Protein AF-0000000084498818 (afdb_homodimer)

Radius of gyration: 20.53 Å; Cα contacts (8 Å, |Δi|>4): 646; chains: 2; bounding box: 46×55×45 Å

Nearest PDB structures (foldseek):
  1ipi-assembly1_A  TM=7.213E-01  e=4.914E-07  Pyrococcus furiosus
  2wcw-assembly1_B  TM=6.727E-01  e=6.359E-07  Archaeoglobus fulgidus
  1ob8-assembly1_A  TM=7.148E-01  e=1.497E-05  Saccharolobus solfataricus
  1ob8-assembly2_B  TM=7.021E-01  e=1.704E-05  Saccharolobus solfataricus
  1gef-assembly2_D  TM=7.065E-01  e=1.036E-04  Pyrococcus furiosus

Organism: NCBI:txid312540

Structure (mmCIF, N/CA/C/O backbone):
data_AF-0000000084498818-model_v1
#
loop_
_entity.id
_entity.type
_entity.pdbx_description
1 polymer 'Holliday junction resolvase'
#
loop_
_atom_site.group_PDB
_atom_site.id
_atom_site.type_symbol
_atom_site.label_atom_id
_atom_site.label_alt_id
_atom_site.label_comp_id
_atom_site.label_asym_id
_atom_site.label_entity_id
_atom_site.label_seq_id
_atom_site.pdbx_PDB_ins_code
_atom_site.Cartn_x
_atom_site.Cartn_y
_atom_site.Cartn_z
_atom_site.occupancy
_atom_site.B_iso_or_equiv
_atom_site.auth_seq_id
_atom_site.auth_comp_id
_atom_site.auth_asym_id
_atom_site.auth_atom_id
_atom_site.pdbx_PDB_model_num
ATOM 1 N N . MET A 1 1 ? 2.93 -22.219 10.617 1 36.12 1 MET A N 1
ATOM 2 C CA . MET A 1 1 ? 4.289 -21.734 10.82 1 36.12 1 MET A CA 1
ATOM 3 C C . MET A 1 1 ? 4.938 -21.359 9.492 1 36.12 1 MET A C 1
ATOM 5 O O . MET A 1 1 ? 5.883 -20.578 9.461 1 36.12 1 MET A O 1
ATOM 9 N N . ASN A 1 2 ? 4.602 -22.203 8.289 1 43.78 2 ASN A N 1
ATOM 10 C CA . ASN A 1 2 ? 5.129 -22.375 6.941 1 43.78 2 ASN A CA 1
ATOM 11 C C . ASN A 1 2 ? 4.719 -21.219 6.031 1 43.78 2 ASN A C 1
ATOM 13 O O . ASN A 1 2 ? 5.281 -21.047 4.949 1 43.78 2 ASN A O 1
ATOM 17 N N . GLY A 1 3 ? 3.672 -20.359 6.52 1 53.25 3 GLY A N 1
ATOM 18 C CA . GLY A 1 3 ? 3.15 -19.219 5.805 1 53.25 3 GLY A CA 1
ATOM 19 C C . GLY A 1 3 ? 4.168 -18.094 5.652 1 53.25 3 GLY A C 1
ATOM 20 O O . GLY A 1 3 ? 4.25 -17.469 4.594 1 53.25 3 GLY A O 1
ATOM 21 N N . SER A 1 4 ? 5.176 -18.125 6.453 1 79.75 4 SER A N 1
ATOM 22 C CA . SER A 1 4 ? 6.125 -17.016 6.539 1 79.75 4 SER A CA 1
ATOM 23 C C . SER A 1 4 ? 7.23 -17.141 5.496 1 79.75 4 SER A C 1
ATOM 25 O O . SER A 1 4 ? 7.676 -16.156 4.926 1 79.75 4 SER A O 1
ATOM 27 N N . ILE A 1 5 ? 7.508 -18.438 5.059 1 92.38 5 ILE A N 1
ATOM 28 C CA . ILE A 1 5 ? 8.609 -18.625 4.117 1 92.38 5 ILE A CA 1
ATOM 29 C C . ILE A 1 5 ? 8.18 -18.172 2.723 1 92.38 5 ILE A C 1
ATOM 31 O O . ILE A 1 5 ? 8.953 -17.531 2.01 1 92.38 5 ILE A O 1
ATOM 35 N N . TYR A 1 6 ? 7.004 -18.531 2.369 1 95.69 6 TYR A N 1
ATOM 36 C CA . TYR A 1 6 ? 6.551 -18.188 1.023 1 95.69 6 TYR A CA 1
ATOM 37 C C . TYR A 1 6 ? 6.117 -16.734 0.945 1 95.69 6 TYR A C 1
ATOM 39 O O . TYR A 1 6 ? 6.176 -16.109 -0.123 1 95.69 6 TYR A O 1
ATOM 47 N N . GLU A 1 7 ? 5.684 -16.188 2.127 1 95.69 7 GLU A N 1
ATOM 48 C CA . GLU A 1 7 ? 5.496 -14.75 2.188 1 95.69 7 GLU A CA 1
ATOM 49 C C . GLU A 1 7 ? 6.793 -14.008 1.87 1 95.69 7 GLU A C 1
ATOM 51 O O . GLU A 1 7 ? 6.793 -13.055 1.084 1 95.69 7 GLU A O 1
ATOM 56 N N . ARG A 1 8 ? 7.848 -14.516 2.416 1 96.12 8 ARG A N 1
ATOM 57 C CA . ARG A 1 8 ? 9.156 -13.906 2.188 1 96.12 8 ARG A CA 1
ATOM 58 C C . ARG A 1 8 ? 9.625 -14.133 0.755 1 96.12 8 ARG A C 1
ATOM 60 O O . ARG A 1 8 ? 10.234 -13.258 0.148 1 96.12 8 ARG A O 1
ATOM 67 N N . GLU A 1 9 ? 9.344 -15.297 0.259 1 97.12 9 GLU A N 1
ATOM 68 C CA . GLU A 1 9 ? 9.695 -15.578 -1.127 1 97.12 9 GLU A CA 1
ATOM 69 C C . GLU A 1 9 ? 9.031 -14.594 -2.082 1 97.12 9 GLU A C 1
ATOM 71 O O . GLU A 1 9 ? 9.703 -14 -2.932 1 97.12 9 GLU A O 1
ATOM 76 N N . LEU A 1 10 ? 7.738 -14.43 -1.921 1 98.12 10 LEU A N 1
ATOM 77 C CA . LEU A 1 10 ? 7.012 -13.539 -2.816 1 98.12 10 LEU A CA 1
ATOM 78 C C . LEU A 1 10 ? 7.465 -12.094 -2.625 1 98.12 10 LEU A C 1
ATOM 80 O O . LEU A 1 10 ? 7.617 -11.352 -3.598 1 98.12 10 LEU A O 1
ATOM 84 N N . LEU A 1 11 ? 7.664 -11.703 -1.366 1 97.62 11 LEU A N 1
ATOM 85 C CA . LEU A 1 11 ? 8.203 -10.375 -1.082 1 97.62 11 LEU A CA 1
ATOM 86 C C . LEU A 1 11 ? 9.516 -10.148 -1.815 1 97.62 11 LEU A C 1
ATOM 88 O O . LEU A 1 11 ? 9.695 -9.133 -2.482 1 97.62 11 LEU A O 1
ATOM 92 N N . ASN A 1 12 ? 10.375 -11.078 -1.749 1 98 12 ASN A N 1
ATOM 93 C CA . ASN A 1 12 ? 11.68 -10.977 -2.389 1 98 12 ASN A CA 1
ATOM 94 C C . ASN A 1 12 ? 11.562 -10.93 -3.908 1 98 12 ASN A C 1
ATOM 96 O O . ASN A 1 12 ? 12.281 -10.18 -4.57 1 98 12 ASN A O 1
ATOM 100 N N . ILE A 1 13 ? 10.688 -11.703 -4.453 1 98.44 13 ILE A N 1
ATOM 101 C CA . ILE A 1 13 ? 10.492 -11.703 -5.898 1 98.44 13 ILE A CA 1
ATOM 102 C C . ILE A 1 13 ? 10.031 -10.32 -6.355 1 98.44 13 ILE A C 1
ATOM 104 O O . ILE A 1 13 ? 10.68 -9.688 -7.188 1 98.44 13 ILE A O 1
ATOM 108 N N . LEU A 1 14 ? 8.961 -9.82 -5.781 1 98.56 14 LEU A N 1
ATOM 109 C CA . LEU A 1 14 ? 8.328 -8.594 -6.234 1 98.56 14 LEU A CA 1
ATOM 110 C C . LEU A 1 14 ? 9.227 -7.387 -5.973 1 98.56 14 LEU A C 1
ATOM 112 O O . LEU A 1 14 ? 9.188 -6.406 -6.719 1 98.56 14 LEU A O 1
ATOM 116 N N . SER A 1 15 ? 10.086 -7.488 -4.965 1 97.94 15 SER A N 1
ATOM 117 C CA . SER A 1 15 ? 10.945 -6.359 -4.617 1 97.94 15 SER A CA 1
ATOM 118 C C . SER A 1 15 ? 12.227 -6.371 -5.445 1 97.94 15 SER A C 1
ATOM 120 O O . SER A 1 15 ? 13.094 -5.516 -5.262 1 97.94 15 SER A O 1
ATOM 122 N N . GLY A 1 16 ? 12.406 -7.387 -6.242 1 98.12 16 GLY A N 1
ATOM 123 C CA . GLY A 1 16 ? 13.531 -7.387 -7.164 1 98.12 16 GLY A CA 1
ATOM 124 C C . GLY A 1 16 ? 14.789 -7.988 -6.562 1 98.12 16 GLY A C 1
ATOM 125 O O . GLY A 1 16 ? 15.906 -7.66 -6.984 1 98.12 16 GLY A O 1
ATOM 126 N N . ASN A 1 17 ? 14.609 -8.828 -5.57 1 97.94 17 ASN A N 1
ATOM 127 C CA . ASN A 1 17 ? 15.773 -9.492 -4.988 1 97.94 17 ASN A CA 1
ATOM 128 C C . ASN A 1 17 ? 16.453 -10.414 -5.996 1 97.94 17 ASN A C 1
ATOM 130 O O . ASN A 1 17 ? 15.867 -11.406 -6.426 1 97.94 17 ASN A O 1
ATOM 134 N N . ILE A 1 18 ? 17.688 -10.211 -6.23 1 98.25 18 ILE A N 1
ATOM 135 C CA . ILE A 1 18 ? 18.391 -10.852 -7.328 1 98.25 18 ILE A CA 1
ATOM 136 C C . ILE A 1 18 ? 18.516 -12.352 -7.059 1 98.25 18 ILE A C 1
ATOM 138 O O . ILE A 1 18 ? 18.234 -13.172 -7.938 1 98.25 18 ILE A O 1
ATOM 142 N N . LYS A 1 19 ? 18.891 -12.734 -5.898 1 97.75 19 LYS A N 1
ATOM 143 C CA . LYS A 1 19 ? 19.094 -14.141 -5.566 1 97.75 19 LYS A CA 1
ATOM 144 C C . LYS A 1 19 ? 17.812 -14.953 -5.754 1 97.75 19 LYS A C 1
ATOM 146 O O . LYS A 1 19 ? 17.828 -16.016 -6.371 1 97.75 19 LYS A O 1
ATOM 151 N N . THR A 1 20 ? 16.719 -14.438 -5.219 1 97.12 20 THR A N 1
ATOM 152 C CA . THR A 1 20 ? 15.445 -15.133 -5.316 1 97.12 20 THR A CA 1
ATOM 153 C C . THR A 1 20 ? 14.969 -15.195 -6.766 1 97.12 20 THR A C 1
ATOM 155 O O . THR A 1 20 ? 14.469 -16.234 -7.215 1 97.12 20 THR A O 1
ATOM 158 N N . ILE A 1 21 ? 15.141 -14.141 -7.52 1 97.81 21 ILE A N 1
ATOM 159 C CA . ILE A 1 21 ? 14.727 -14.07 -8.914 1 97.81 21 ILE A CA 1
ATOM 160 C C . ILE A 1 21 ? 15.523 -15.078 -9.742 1 97.81 21 ILE A C 1
ATOM 162 O O . ILE A 1 21 ? 14.961 -15.789 -10.578 1 97.81 21 ILE A O 1
ATOM 166 N N . GLU A 1 22 ? 16.797 -15.164 -9.445 1 97.25 22 GLU A N 1
ATOM 167 C CA . GLU A 1 22 ? 17.641 -16.109 -10.156 1 97.25 22 GLU A CA 1
ATOM 168 C C . GLU A 1 22 ? 17.234 -17.562 -9.875 1 97.25 22 GLU A C 1
ATOM 170 O O . GLU A 1 22 ? 17.203 -18.391 -10.773 1 97.25 22 GLU A O 1
ATOM 175 N N . LYS A 1 23 ? 16.938 -17.812 -8.695 1 95.56 23 LYS A N 1
ATOM 176 C CA . LYS A 1 23 ? 16.531 -19.156 -8.305 1 95.56 23 LYS A CA 1
ATOM 177 C C . LYS A 1 23 ? 15.266 -19.578 -9.039 1 95.56 23 LYS A C 1
ATOM 179 O O . LYS A 1 23 ? 15.195 -20.688 -9.586 1 95.56 23 LYS A O 1
ATOM 184 N N . ILE A 1 24 ? 14.258 -18.703 -9.102 1 95.44 24 ILE A N 1
ATOM 185 C CA . ILE A 1 24 ? 12.992 -19 -9.758 1 95.44 24 ILE A CA 1
ATOM 186 C C . ILE A 1 24 ? 13.18 -19.016 -11.273 1 95.44 24 ILE A C 1
ATOM 188 O O . ILE A 1 24 ? 12.594 -19.844 -11.969 1 95.44 24 ILE A O 1
ATOM 192 N N . GLY A 1 25 ? 13.984 -18.125 -11.758 1 96.19 25 GLY A N 1
ATOM 193 C CA . GLY A 1 25 ? 14.195 -17.906 -13.18 1 96.19 25 GLY A CA 1
ATOM 194 C C . GLY A 1 25 ? 14.945 -19.047 -13.844 1 96.19 25 GLY A C 1
ATOM 195 O O . GLY A 1 25 ? 14.859 -19.234 -15.062 1 96.19 25 GLY A O 1
ATOM 196 N N . LYS A 1 26 ? 15.695 -19.828 -13.062 1 95.12 26 LYS A N 1
ATOM 197 C CA . LYS A 1 26 ? 16.531 -20.906 -13.586 1 95.12 26 LYS A CA 1
ATOM 198 C C . LYS A 1 26 ? 15.711 -21.906 -14.375 1 95.12 26 LYS A C 1
ATOM 200 O O . LYS A 1 26 ? 16.203 -22.5 -15.336 1 95.12 26 LYS A O 1
ATOM 205 N N . ASN A 1 27 ? 14.516 -22.125 -14.039 1 93.56 27 ASN A N 1
ATOM 206 C CA . ASN A 1 27 ? 13.688 -23.156 -14.648 1 93.56 27 ASN A CA 1
ATOM 207 C C . ASN A 1 27 ? 12.633 -22.578 -15.578 1 93.56 27 ASN A C 1
ATOM 209 O O . ASN A 1 27 ? 11.664 -23.234 -15.93 1 93.56 27 ASN A O 1
ATOM 213 N N . LEU A 1 28 ? 12.766 -21.312 -16.016 1 97.25 28 LEU A N 1
ATOM 214 C CA . LEU A 1 28 ? 11.828 -20.641 -16.906 1 97.25 28 LEU A CA 1
ATOM 215 C C . LEU A 1 28 ? 12.383 -20.562 -18.328 1 97.25 28 LEU A C 1
ATOM 217 O O . LEU A 1 28 ? 13.602 -20.547 -18.516 1 97.25 28 LEU A O 1
ATOM 221 N N . ASP A 1 29 ? 11.562 -20.594 -19.297 1 97.06 29 ASP A N 1
ATOM 222 C CA . ASP A 1 29 ? 11.992 -20.312 -20.672 1 97.06 29 ASP A CA 1
ATOM 223 C C . ASP A 1 29 ? 12.531 -18.891 -20.781 1 97.06 29 ASP A C 1
ATOM 225 O O . ASP A 1 29 ? 12.242 -18.031 -19.953 1 97.06 29 ASP A O 1
ATOM 229 N N . PRO A 1 30 ? 13.289 -18.562 -21.797 1 97.38 30 PRO A N 1
ATOM 230 C CA . PRO A 1 30 ? 14.008 -17.281 -21.906 1 97.38 30 PRO A CA 1
ATOM 231 C C . PRO A 1 30 ? 13.086 -16.078 -21.859 1 97.38 30 PRO A C 1
ATOM 233 O O . PRO A 1 30 ? 13.398 -15.078 -21.203 1 97.38 30 PRO A O 1
ATOM 236 N N . VAL A 1 31 ? 11.969 -16.141 -22.516 1 98 31 VAL A N 1
ATOM 237 C CA . VAL A 1 31 ? 11.047 -15 -22.562 1 98 31 VAL A CA 1
ATOM 238 C C . VAL A 1 31 ? 10.477 -14.75 -21.172 1 98 31 VAL A C 1
ATOM 240 O O . VAL A 1 31 ? 10.484 -13.609 -20.688 1 98 31 VAL A O 1
ATOM 243 N N . SER A 1 32 ? 9.984 -15.758 -20.5 1 98.25 32 SER A N 1
ATOM 244 C CA . SER A 1 32 ? 9.453 -15.656 -19.156 1 98.25 32 SER A CA 1
ATOM 245 C C . SER A 1 32 ? 10.516 -15.172 -18.172 1 98.25 32 SER A C 1
ATOM 247 O O . SER A 1 32 ? 10.227 -14.375 -17.281 1 98.25 32 SER A O 1
ATOM 249 N N . ARG A 1 33 ? 11.656 -15.688 -18.375 1 98.06 33 ARG A N 1
ATOM 250 C CA . ARG A 1 33 ? 12.773 -15.289 -17.516 1 98.06 33 ARG A CA 1
ATOM 251 C C . ARG A 1 33 ? 13.039 -13.789 -17.641 1 98.06 33 ARG A C 1
ATOM 253 O O . ARG A 1 33 ? 13.258 -13.109 -16.641 1 98.06 33 ARG A O 1
ATOM 260 N N . ASP A 1 34 ? 13.039 -13.273 -18.828 1 98.12 34 ASP A N 1
ATOM 261 C CA . ASP A 1 34 ? 13.258 -11.844 -19.047 1 98.12 34 ASP A CA 1
ATOM 262 C C . ASP A 1 34 ? 12.195 -11.008 -18.344 1 98.12 34 ASP A C 1
ATOM 264 O O . ASP A 1 34 ? 12.508 -9.953 -17.781 1 98.12 34 ASP A O 1
ATOM 268 N N . ILE A 1 35 ? 11.008 -11.469 -18.453 1 98.44 35 ILE A N 1
ATOM 269 C CA . ILE A 1 35 ? 9.906 -10.766 -17.781 1 98.44 35 ILE A CA 1
ATOM 270 C C . ILE A 1 35 ? 10.141 -10.758 -16.281 1 98.44 35 ILE A C 1
ATOM 272 O O . ILE A 1 35 ? 10.031 -9.711 -15.633 1 98.44 35 ILE A O 1
ATOM 276 N N . LEU A 1 36 ? 10.5 -11.906 -15.734 1 98.44 36 LEU A N 1
ATOM 277 C CA . LEU A 1 36 ? 10.766 -12 -14.305 1 98.44 36 LEU A CA 1
ATOM 278 C C . LEU A 1 36 ? 11.914 -11.078 -13.914 1 98.44 36 LEU A C 1
ATOM 280 O O . LEU A 1 36 ? 11.836 -10.375 -12.906 1 98.44 36 LEU A O 1
ATOM 284 N N . TYR A 1 37 ? 12.961 -10.984 -14.711 1 98.19 37 TYR A N 1
ATOM 285 C CA . TYR A 1 37 ? 14.172 -10.227 -14.414 1 98.19 37 TYR A CA 1
ATOM 286 C C . TYR A 1 37 ? 13.906 -8.727 -14.492 1 98.19 37 TYR A C 1
ATOM 288 O O . TYR A 1 37 ? 14.688 -7.926 -13.969 1 98.19 37 TYR A O 1
ATOM 296 N N . SER A 1 38 ? 12.859 -8.383 -15.195 1 98.44 38 SER A N 1
ATOM 297 C CA . SER A 1 38 ? 12.523 -6.961 -15.258 1 98.44 38 SER A CA 1
ATOM 298 C C . SER A 1 38 ? 12.258 -6.391 -13.867 1 98.44 38 SER A C 1
ATOM 300 O O . SER A 1 38 ? 12.375 -5.184 -13.656 1 98.44 38 SER A O 1
ATOM 302 N N . LEU A 1 39 ? 11.93 -7.238 -12.867 1 98.5 39 LEU A N 1
ATOM 303 C CA . LEU A 1 39 ? 11.641 -6.797 -11.508 1 98.5 39 LEU A CA 1
ATOM 304 C C . LEU A 1 39 ? 12.898 -6.242 -10.844 1 98.5 39 LEU A C 1
ATOM 306 O O . LEU A 1 39 ? 12.812 -5.496 -9.867 1 98.5 39 LEU A O 1
ATOM 310 N N . ILE A 1 40 ? 14.047 -6.625 -11.336 1 98.19 40 ILE A N 1
ATOM 311 C CA . ILE A 1 40 ? 15.297 -6.117 -10.766 1 98.19 40 ILE A CA 1
ATOM 312 C C . ILE A 1 40 ? 15.406 -4.617 -11.031 1 98.19 40 ILE A C 1
ATOM 314 O O . ILE A 1 40 ? 15.812 -3.855 -10.148 1 98.19 40 ILE A O 1
ATOM 318 N N . SER A 1 41 ? 14.969 -4.168 -12.172 1 97.19 41 SER A N 1
ATOM 319 C CA . SER A 1 41 ? 15.07 -2.76 -12.539 1 97.19 41 SER A CA 1
ATOM 320 C C . SER A 1 41 ? 13.766 -2.021 -12.266 1 97.19 41 SER A C 1
ATOM 322 O O . SER A 1 41 ? 13.742 -0.791 -12.188 1 97.19 41 SER A O 1
ATOM 324 N N . LYS A 1 42 ? 12.664 -2.764 -12.172 1 97.19 42 LYS A N 1
ATOM 325 C CA . LYS A 1 42 ? 11.352 -2.186 -11.906 1 97.19 42 LYS A CA 1
ATOM 326 C C . LYS A 1 42 ? 10.672 -2.885 -10.734 1 97.19 42 LYS A C 1
ATOM 328 O O . LYS A 1 42 ? 9.594 -3.463 -10.891 1 97.19 42 LYS A O 1
ATOM 333 N N . PRO A 1 43 ? 11.273 -2.826 -9.625 1 98.31 43 PRO A N 1
ATOM 334 C CA . PRO A 1 43 ? 10.734 -3.521 -8.453 1 98.31 43 PRO A CA 1
ATOM 335 C C . PRO A 1 43 ? 9.453 -2.875 -7.922 1 98.31 43 PRO A C 1
ATOM 337 O O . PRO A 1 43 ? 9.164 -1.72 -8.242 1 98.31 43 PRO A O 1
ATOM 340 N N . PHE A 1 44 ? 8.719 -3.652 -7.223 1 98.38 44 PHE A N 1
ATOM 341 C CA . PHE A 1 44 ? 7.648 -3.115 -6.387 1 98.38 44 PHE A CA 1
ATOM 342 C C . PHE A 1 44 ? 8.18 -2.715 -5.016 1 98.38 44 PHE A C 1
ATOM 344 O O . PHE A 1 44 ? 9.164 -3.279 -4.539 1 98.38 44 PHE A O 1
ATOM 351 N N . TYR A 1 45 ? 7.605 -1.671 -4.512 1 97.75 45 TYR A N 1
ATOM 352 C CA . TYR A 1 45 ? 7.691 -1.48 -3.066 1 97.75 45 TYR A CA 1
ATOM 353 C C . TYR A 1 45 ? 6.816 -2.486 -2.33 1 97.75 45 TYR A C 1
ATOM 355 O O . TYR A 1 45 ? 5.59 -2.477 -2.479 1 97.75 45 TYR A O 1
ATOM 363 N N . VAL A 1 46 ? 7.41 -3.35 -1.58 1 97.38 46 VAL A N 1
ATOM 364 C CA . VAL A 1 46 ? 6.652 -4.406 -0.922 1 97.38 46 VAL A CA 1
ATOM 365 C C . VAL A 1 46 ? 6.855 -4.328 0.588 1 97.38 46 VAL A C 1
ATOM 367 O O . VAL A 1 46 ? 7.98 -4.141 1.06 1 97.38 46 VAL A O 1
ATOM 370 N N . SER A 1 47 ? 5.793 -4.457 1.29 1 95.31 47 SER A N 1
ATOM 371 C CA . SER A 1 47 ? 5.844 -4.418 2.748 1 95.31 47 SER A CA 1
ATOM 372 C C . SER A 1 47 ? 4.992 -5.527 3.359 1 95.31 47 SER A C 1
ATOM 374 O O . SER A 1 47 ? 3.898 -5.816 2.871 1 95.31 47 SER A O 1
ATOM 376 N N . ARG A 1 48 ? 5.586 -6.113 4.387 1 94.56 48 ARG A N 1
ATOM 377 C CA . ARG A 1 48 ? 4.746 -6.953 5.23 1 94.56 48 ARG A CA 1
ATOM 378 C C . ARG A 1 48 ? 3.857 -6.105 6.137 1 94.56 48 ARG A C 1
ATOM 380 O O . ARG A 1 48 ? 4.25 -5.012 6.551 1 94.56 48 ARG A O 1
ATOM 387 N N . THR A 1 49 ? 2.754 -6.621 6.348 1 92.75 49 THR A N 1
ATOM 388 C CA . THR A 1 49 ? 1.823 -5.871 7.184 1 92.75 49 THR A CA 1
ATOM 389 C C . THR A 1 49 ? 1.972 -6.27 8.648 1 92.75 49 THR A C 1
ATOM 391 O O . THR A 1 49 ? 2.373 -7.395 8.953 1 92.75 49 THR A O 1
ATOM 394 N N . ALA A 1 50 ? 1.783 -5.273 9.453 1 88.44 50 ALA A N 1
ATOM 395 C CA . ALA A 1 50 ? 1.779 -5.547 10.891 1 88.44 50 ALA A CA 1
ATOM 396 C C . ALA A 1 50 ? 0.357 -5.742 11.406 1 88.44 50 ALA A C 1
ATOM 398 O O . ALA A 1 50 ? -0.58 -5.109 10.914 1 88.44 50 ALA A O 1
ATOM 399 N N . GLY A 1 51 ? 0.229 -6.602 12.32 1 79.06 51 GLY A N 1
ATOM 400 C CA . GLY A 1 51 ? -1.066 -6.836 12.938 1 79.06 51 GLY A CA 1
ATOM 401 C C . GLY A 1 51 ? -1.749 -8.094 12.43 1 79.06 51 GLY A C 1
ATOM 402 O O . GLY A 1 51 ? -1.427 -8.586 11.352 1 79.06 51 GLY A O 1
ATOM 403 N N . SER A 1 52 ? -2.641 -8.508 13.07 1 73.94 52 SER A N 1
ATOM 404 C CA . SER A 1 52 ? -3.258 -9.805 12.797 1 73.94 52 SER A CA 1
ATOM 405 C C . SER A 1 52 ? -4.402 -9.672 11.797 1 73.94 52 SER A C 1
ATOM 407 O O . SER A 1 52 ? -4.859 -10.672 11.234 1 73.94 52 SER A O 1
ATOM 409 N N . PHE A 1 53 ? -4.801 -8.438 11.562 1 71.44 53 PHE A N 1
ATOM 410 C CA . PHE A 1 53 ? -6.02 -8.305 10.781 1 71.44 53 PHE A CA 1
ATOM 411 C C . PHE A 1 53 ? -5.707 -7.805 9.375 1 71.44 53 PHE A C 1
ATOM 413 O O . PHE A 1 53 ? -6.613 -7.621 8.555 1 71.44 53 PHE A O 1
ATOM 420 N N . GLY A 1 54 ? -4.473 -7.703 9.156 1 82.12 54 GLY A N 1
ATOM 421 C CA . GLY A 1 54 ? -4.117 -7.219 7.828 1 82.12 54 GLY A CA 1
ATOM 422 C C . GLY A 1 54 ? -3.66 -8.32 6.895 1 82.12 54 GLY A C 1
ATOM 423 O O . GLY A 1 54 ? -3.596 -9.492 7.285 1 82.12 54 GLY A O 1
ATOM 424 N N . ALA A 1 55 ? -3.58 -7.938 5.605 1 91.81 55 ALA A N 1
ATOM 425 C CA . ALA A 1 55 ? -3.068 -8.875 4.613 1 91.81 55 ALA A CA 1
ATOM 426 C C . ALA A 1 55 ? -1.616 -9.242 4.902 1 91.81 55 ALA A C 1
ATOM 428 O O . ALA A 1 55 ? -0.99 -8.672 5.797 1 91.81 55 ALA A O 1
ATOM 429 N N . ASP A 1 56 ? -1.132 -10.219 4.238 1 93.56 56 ASP A N 1
ATOM 430 C CA . ASP A 1 56 ? 0.25 -10.648 4.434 1 93.56 56 ASP A CA 1
ATOM 431 C C . ASP A 1 56 ? 1.229 -9.625 3.852 1 93.56 56 ASP A C 1
ATOM 433 O O . ASP A 1 56 ? 2.223 -9.281 4.492 1 93.56 56 ASP A O 1
ATOM 437 N N . LEU A 1 57 ? 0.932 -9.125 2.65 1 96.62 57 LEU A N 1
ATOM 438 C CA . LEU A 1 57 ? 1.814 -8.211 1.933 1 96.62 57 LEU A CA 1
ATOM 439 C C . LEU A 1 57 ? 1.017 -7.094 1.27 1 96.62 57 LEU A C 1
ATOM 441 O O . LEU A 1 57 ? -0.139 -7.293 0.887 1 96.62 57 LEU A O 1
ATOM 445 N N . ILE A 1 58 ? 1.612 -6.012 1.154 1 97.44 58 ILE A N 1
ATOM 446 C CA . ILE A 1 58 ? 1.17 -4.938 0.274 1 97.44 58 ILE A CA 1
ATOM 447 C C . ILE A 1 58 ? 2.27 -4.609 -0.733 1 97.44 58 ILE A C 1
ATOM 449 O O . ILE A 1 58 ? 3.441 -4.492 -0.366 1 97.44 58 ILE A O 1
ATOM 453 N N . SER A 1 59 ? 1.931 -4.562 -1.979 1 98.19 59 SER A N 1
ATOM 454 C CA . SER A 1 59 ? 2.885 -4.227 -3.029 1 98.19 59 SER A CA 1
ATOM 455 C C . SER A 1 59 ? 2.412 -3.029 -3.846 1 98.19 59 SER A C 1
ATOM 457 O O . SER A 1 59 ? 1.238 -2.949 -4.215 1 98.19 59 SER A O 1
ATOM 459 N N . LEU A 1 60 ? 3.277 -2.121 -4.09 1 97.88 60 LEU A N 1
ATOM 460 C CA . LEU A 1 60 ? 2.973 -0.871 -4.773 1 97.88 60 LEU A CA 1
ATOM 461 C C . LEU A 1 60 ? 3.961 -0.621 -5.91 1 97.88 60 LEU A C 1
ATOM 463 O O . LEU A 1 60 ? 5.16 -0.866 -5.762 1 97.88 60 LEU A O 1
ATOM 467 N N . ARG A 1 61 ? 3.496 -0.118 -6.98 1 97.56 61 ARG A N 1
ATOM 468 C CA . ARG A 1 61 ? 4.32 0.404 -8.062 1 97.56 61 ARG A CA 1
ATOM 469 C C . ARG A 1 61 ? 3.521 1.354 -8.953 1 97.56 61 ARG A C 1
ATOM 471 O O . ARG A 1 61 ? 2.475 0.982 -9.484 1 97.56 61 ARG A O 1
ATOM 478 N N . ASP A 1 62 ? 4.02 2.562 -9.078 1 95.94 62 ASP A N 1
ATOM 479 C CA . ASP A 1 62 ? 3.266 3.572 -9.812 1 95.94 62 ASP A CA 1
ATOM 480 C C . ASP A 1 62 ? 1.836 3.684 -9.289 1 95.94 62 ASP A C 1
ATOM 482 O O . ASP A 1 62 ? 1.623 3.92 -8.094 1 95.94 62 ASP A O 1
ATOM 486 N N . ASP A 1 63 ? 0.824 3.486 -10.117 1 95.06 63 ASP A N 1
ATOM 487 C CA . ASP A 1 63 ? -0.568 3.598 -9.688 1 95.06 63 ASP A CA 1
ATOM 488 C C . ASP A 1 63 ? -1.175 2.223 -9.43 1 95.06 63 ASP A C 1
ATOM 490 O O . ASP A 1 63 ? -2.398 2.076 -9.383 1 95.06 63 ASP A O 1
ATOM 494 N N . TYR A 1 64 ? -0.264 1.212 -9.297 1 96.94 64 TYR A N 1
ATOM 495 C CA . TYR A 1 64 ? -0.737 -0.124 -8.953 1 96.94 64 TYR A CA 1
ATOM 496 C C . TYR A 1 64 ? -0.534 -0.406 -7.469 1 96.94 64 TYR A C 1
ATOM 498 O O . TYR A 1 64 ? 0.5 -0.051 -6.898 1 96.94 64 TYR A O 1
ATOM 506 N N . SER A 1 65 ? -1.495 -0.964 -6.91 1 97.62 65 SER A N 1
ATOM 507 C CA . SER A 1 65 ? -1.391 -1.467 -5.543 1 97.62 65 SER A CA 1
ATOM 508 C C . SER A 1 65 ? -2.039 -2.84 -5.406 1 97.62 65 SER A C 1
ATOM 510 O O . SER A 1 65 ? -3.078 -3.105 -6.02 1 97.62 65 SER A O 1
ATOM 512 N N . MET A 1 66 ? -1.43 -3.701 -4.672 1 98.12 66 MET A N 1
ATOM 513 C CA . MET A 1 66 ? -2.008 -5.012 -4.387 1 98.12 66 MET A CA 1
ATOM 514 C C . MET A 1 66 ? -1.98 -5.309 -2.893 1 98.12 66 MET A C 1
ATOM 516 O O . MET A 1 66 ? -0.932 -5.203 -2.252 1 98.12 66 MET A O 1
ATOM 520 N N . VAL A 1 67 ?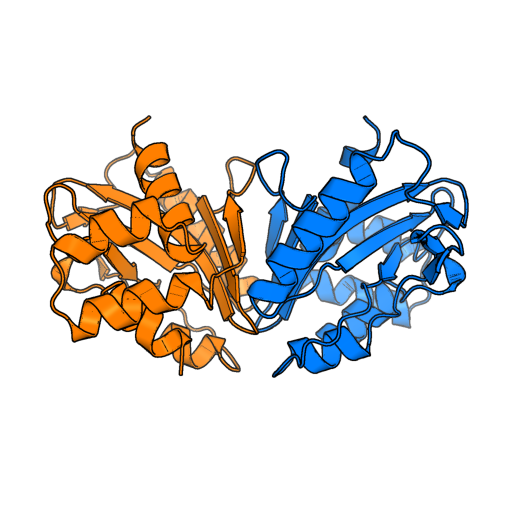 -3.121 -5.578 -2.352 1 97.69 67 VAL A N 1
ATOM 521 C CA . VAL A 1 67 ? -3.256 -6.168 -1.024 1 97.69 67 VAL A CA 1
ATOM 522 C C . VAL A 1 67 ? -3.266 -7.691 -1.135 1 97.69 67 VAL A C 1
ATOM 524 O O . VAL A 1 67 ? -4.234 -8.281 -1.626 1 97.69 67 VAL A O 1
ATOM 527 N N . ILE A 1 68 ? -2.205 -8.328 -0.605 1 97.12 68 ILE A N 1
ATOM 528 C CA . ILE A 1 68 ? -1.971 -9.703 -1.019 1 97.12 68 ILE A CA 1
ATOM 529 C C . ILE A 1 68 ? -2.09 -10.633 0.189 1 97.12 68 ILE A C 1
ATOM 531 O O . ILE A 1 68 ? -1.406 -10.438 1.197 1 97.12 68 ILE A O 1
ATOM 535 N N . GLU A 1 69 ? -2.922 -11.609 0.126 1 94.44 69 GLU A N 1
ATOM 536 C CA . GLU A 1 69 ? -2.996 -12.75 1.038 1 94.44 69 GLU A CA 1
ATOM 537 C C . GLU A 1 69 ? -2.287 -13.969 0.457 1 94.44 69 GLU A C 1
ATOM 539 O O . GLU A 1 69 ? -2.666 -14.461 -0.605 1 94.44 69 GLU A O 1
ATOM 544 N N . VAL A 1 70 ? -1.279 -14.461 1.137 1 95.31 70 VAL A N 1
ATOM 545 C CA . VAL A 1 70 ? -0.443 -15.539 0.618 1 95.31 70 VAL A CA 1
ATOM 546 C C . VAL A 1 70 ? -0.948 -16.875 1.141 1 95.31 70 VAL A C 1
ATOM 548 O O . VAL A 1 70 ? -1.212 -17.031 2.336 1 95.31 70 VAL A O 1
ATOM 551 N N . LYS A 1 71 ? -1.154 -17.812 0.245 1 93.19 71 LYS A N 1
ATOM 552 C CA . LYS A 1 71 ? -1.487 -19.203 0.551 1 93.19 71 LYS A CA 1
ATOM 553 C C . LYS A 1 71 ? -0.495 -20.156 -0.099 1 93.19 71 LYS A C 1
ATOM 555 O O . LYS A 1 71 ? -0.049 -19.922 -1.226 1 93.19 71 LYS A O 1
ATOM 560 N N . SER A 1 72 ? -0.123 -21.172 0.637 1 95.5 72 SER A N 1
ATOM 561 C CA . SER A 1 72 ? 0.75 -22.188 0.069 1 95.5 72 SER A CA 1
ATOM 562 C C . SER A 1 72 ? 0.233 -23.594 0.376 1 95.5 72 SER A C 1
ATOM 564 O O . SER A 1 72 ? -0.392 -23.812 1.415 1 95.5 72 SER A O 1
ATOM 566 N N . SER A 1 73 ? 0.432 -24.516 -0.556 1 95.19 73 SER A N 1
ATOM 567 C CA . SER A 1 73 ? -0.021 -25.891 -0.38 1 95.19 73 SER A CA 1
ATOM 568 C C . SER A 1 73 ? 0.71 -26.844 -1.324 1 95.19 73 SER A C 1
ATOM 570 O O . SER A 1 73 ? 1.275 -26.406 -2.33 1 95.19 73 SER A O 1
ATOM 572 N N . GLU A 1 74 ? 0.702 -28.125 -1.002 1 95.81 74 GLU A N 1
ATOM 573 C CA . GLU A 1 74 ? 1.172 -29.172 -1.904 1 95.81 74 GLU A CA 1
ATOM 574 C C . GLU A 1 74 ? 0.062 -29.625 -2.85 1 95.81 74 GLU A C 1
ATOM 576 O O . GLU A 1 74 ? 0.328 -30.281 -3.859 1 95.81 74 GLU A O 1
ATOM 581 N N . ARG A 1 75 ? -1.157 -29.266 -2.451 1 95.19 75 ARG A N 1
ATOM 582 C CA . ARG A 1 75 ? -2.316 -29.641 -3.254 1 95.19 75 ARG A CA 1
ATOM 583 C C . ARG A 1 75 ? -2.691 -28.531 -4.234 1 95.19 75 ARG A C 1
ATOM 585 O O . ARG A 1 75 ? -2.572 -27.344 -3.916 1 95.19 75 ARG A O 1
ATOM 592 N N . GLU A 1 76 ? -3.217 -28.984 -5.348 1 96.31 76 GLU A N 1
ATOM 593 C CA . GLU A 1 76 ? -3.555 -28.031 -6.402 1 96.31 76 GLU A CA 1
ATOM 594 C C . GLU A 1 76 ? -4.836 -27.266 -6.07 1 96.31 76 GLU A C 1
ATOM 596 O O . GLU A 1 76 ? -5.141 -26.25 -6.699 1 96.31 76 GLU A O 1
ATOM 601 N N . GLN A 1 77 ? -5.574 -27.844 -5.109 1 94.06 77 GLN A N 1
ATOM 602 C CA . GLN A 1 77 ? -6.793 -27.172 -4.672 1 94.06 77 GLN A CA 1
ATOM 603 C C . GLN A 1 77 ? -6.766 -26.906 -3.17 1 94.06 77 GLN A C 1
ATOM 605 O O . GLN A 1 77 ? -6.348 -27.766 -2.389 1 94.06 77 GLN A O 1
ATOM 610 N N . LEU A 1 78 ? -7.113 -25.641 -2.811 1 89.06 78 LEU A N 1
ATOM 611 C CA . LEU A 1 78 ? -7.199 -25.234 -1.412 1 89.06 78 LEU A CA 1
ATOM 612 C C . LEU A 1 78 ? -8.578 -24.672 -1.094 1 89.06 78 LEU A C 1
ATOM 614 O O . LEU A 1 78 ? -9.039 -23.734 -1.749 1 89.06 78 LEU A O 1
ATOM 618 N N . THR A 1 79 ? -9.281 -25.266 -0.166 1 83.19 79 THR A N 1
ATOM 619 C CA . THR A 1 79 ? -10.57 -24.766 0.289 1 83.19 79 THR A CA 1
ATOM 620 C C . THR A 1 79 ? -10.438 -24.047 1.635 1 83.19 79 THR A C 1
ATOM 622 O O . THR A 1 79 ? -9.742 -24.547 2.529 1 83.19 79 THR A O 1
ATOM 625 N N . PHE A 1 80 ? -10.953 -22.875 1.833 1 78 80 PHE A N 1
ATOM 626 C CA . PHE A 1 80 ? -10.82 -22.062 3.037 1 78 80 PHE A CA 1
ATOM 627 C C . PHE A 1 80 ? -11.641 -22.656 4.18 1 78 80 PHE A C 1
ATOM 629 O O . PHE A 1 80 ? -11.5 -22.25 5.332 1 78 80 PHE A O 1
ATOM 636 N N . SER A 1 81 ? -12.516 -23.578 4.031 1 63.12 81 SER A N 1
ATOM 637 C CA . SER A 1 81 ? -13.375 -24.156 5.055 1 63.12 81 SER A CA 1
ATOM 638 C C . SER A 1 81 ? -12.555 -24.859 6.133 1 63.12 81 SER A C 1
ATOM 640 O O . SER A 1 81 ? -13.031 -25.047 7.254 1 63.12 81 SER A O 1
ATOM 642 N N . GLU A 1 82 ? -11.383 -25.312 5.773 1 53.88 82 GLU A N 1
ATOM 643 C CA . GLU A 1 82 ? -10.812 -26.359 6.621 1 53.88 82 GLU A CA 1
ATOM 644 C C . GLU A 1 82 ? -10.516 -25.828 8.023 1 53.88 82 GLU A C 1
ATOM 646 O O . GLU A 1 82 ? -10.555 -26.578 9 1 53.88 82 GLU A O 1
ATOM 651 N N . SER A 1 83 ? -9.977 -24.547 8.234 1 49.16 83 SER A N 1
ATOM 652 C CA . SER A 1 83 ? -9.445 -24.219 9.555 1 49.16 83 SER A CA 1
ATOM 653 C C . SER A 1 83 ? -10.461 -23.438 10.375 1 49.16 83 SER A C 1
ATOM 655 O O . SER A 1 83 ? -10.094 -22.5 11.102 1 49.16 83 SER A O 1
ATOM 657 N N . SER A 1 84 ? -11.57 -23.828 10.805 1 52.47 84 SER A N 1
ATOM 658 C CA . SER A 1 84 ? -12.484 -23.469 11.883 1 52.47 84 SER A CA 1
ATOM 659 C C . SER A 1 84 ? -13.266 -22.203 11.531 1 52.47 84 SER A C 1
ATOM 661 O O . SER A 1 84 ? -13.781 -21.516 12.422 1 52.47 84 SER A O 1
ATOM 663 N N . GLY A 1 85 ? -13.523 -21.938 10.305 1 62.03 85 GLY A N 1
ATOM 664 C CA . GLY A 1 85 ? -14.398 -20.812 9.992 1 62.03 85 GLY A CA 1
ATOM 665 C C . GLY A 1 85 ? -13.75 -19.469 10.242 1 62.03 85 GLY A C 1
ATOM 666 O O . GLY A 1 85 ? -14.141 -18.469 9.633 1 62.03 85 GLY A O 1
ATOM 667 N N . VAL A 1 86 ? -12.789 -19.359 11.211 1 65.44 86 VAL A N 1
ATOM 668 C CA . VAL A 1 86 ? -12.133 -18.109 11.609 1 65.44 86 VAL A CA 1
ATOM 669 C C . VAL A 1 86 ? -11.375 -17.531 10.414 1 65.44 86 VAL A C 1
ATOM 671 O O . VAL A 1 86 ? -11.422 -16.328 10.172 1 65.44 86 VAL A O 1
ATOM 674 N N . LYS A 1 87 ? -10.852 -18.391 9.602 1 68.56 87 LYS A N 1
ATOM 675 C CA . LYS A 1 87 ? -10.086 -17.922 8.445 1 68.56 87 LYS A CA 1
ATOM 676 C C . LYS A 1 87 ? -11 -17.312 7.383 1 68.56 87 LYS A C 1
ATOM 678 O O . LYS A 1 87 ? -10.656 -16.312 6.766 1 68.56 87 LYS A O 1
ATOM 683 N N . GLN A 1 88 ? -12.125 -17.875 7.281 1 73.56 88 GLN A N 1
ATOM 684 C CA . GLN A 1 88 ? -13.102 -17.375 6.324 1 73.56 88 GLN A CA 1
ATOM 685 C C . GLN A 1 88 ? -13.609 -16 6.73 1 73.56 88 GLN A C 1
ATOM 687 O O . GLN A 1 88 ? -13.703 -15.094 5.898 1 73.56 88 GLN A O 1
ATOM 692 N N . GLU A 1 89 ? -13.883 -15.844 7.969 1 77 89 GLU A N 1
ATOM 693 C CA . GLU A 1 89 ? -14.367 -14.57 8.477 1 77 89 GLU A CA 1
ATOM 694 C C . GLU A 1 89 ? -13.328 -13.469 8.297 1 77 89 GLU A C 1
ATOM 696 O O . GLU A 1 89 ? -13.656 -12.344 7.926 1 77 89 GLU A O 1
ATOM 701 N N . GLN A 1 90 ? -12.117 -13.805 8.523 1 75.56 90 GLN A N 1
ATOM 702 C CA . GLN A 1 90 ? -11.023 -12.844 8.375 1 75.56 90 GLN A CA 1
ATOM 703 C C . GLN A 1 90 ? -10.852 -12.438 6.914 1 75.56 90 GLN A C 1
ATOM 705 O O . GLN A 1 90 ? -10.633 -11.266 6.613 1 75.56 90 GLN A O 1
ATOM 710 N N . ALA A 1 91 ? -11.031 -13.453 6.078 1 77.38 91 ALA A N 1
ATOM 711 C CA . ALA A 1 91 ? -10.914 -13.18 4.648 1 77.38 91 ALA A CA 1
ATOM 712 C C . ALA A 1 91 ? -12.008 -12.227 4.18 1 77.38 91 ALA A C 1
ATOM 714 O O . ALA A 1 91 ? -11.742 -11.297 3.416 1 77.38 91 ALA A O 1
ATOM 715 N N . ILE A 1 92 ? -13.148 -12.422 4.688 1 83.19 92 ILE A N 1
ATOM 716 C CA . ILE A 1 92 ? -14.289 -11.602 4.309 1 83.19 92 ILE A CA 1
ATOM 717 C C . ILE A 1 92 ? -14.109 -10.18 4.844 1 83.19 92 ILE A C 1
ATOM 719 O O . ILE A 1 92 ? -14.359 -9.203 4.133 1 83.19 92 ILE A O 1
ATOM 723 N N . LYS A 1 93 ? -13.656 -10.125 6 1 87.75 93 LYS A N 1
ATOM 724 C CA . LYS A 1 93 ? -13.43 -8.812 6.602 1 87.75 93 LYS A CA 1
ATOM 725 C C . LYS A 1 93 ? -12.367 -8.031 5.836 1 87.75 93 LYS A C 1
ATOM 727 O O . LYS A 1 93 ? -12.555 -6.855 5.535 1 87.75 93 LYS A O 1
ATOM 732 N N . LEU A 1 94 ? -11.367 -8.719 5.512 1 90.25 94 LEU A N 1
ATOM 733 C CA . LEU A 1 94 ? -10.289 -8.094 4.762 1 90.25 94 LEU A CA 1
ATOM 734 C C . LEU A 1 94 ? -10.766 -7.684 3.369 1 90.25 94 LEU A C 1
ATOM 736 O O . LEU A 1 94 ? -10.453 -6.586 2.9 1 90.25 94 LEU A O 1
ATOM 740 N N . ASN A 1 95 ? -11.508 -8.555 2.805 1 91.5 95 ASN A N 1
ATOM 741 C CA . ASN A 1 95 ? -12.062 -8.266 1.485 1 91.5 95 ASN A CA 1
ATOM 742 C C . ASN A 1 95 ? -12.961 -7.035 1.512 1 91.5 95 ASN A C 1
ATOM 744 O O . ASN A 1 95 ? -12.875 -6.176 0.635 1 91.5 95 ASN A O 1
ATOM 748 N N . ASN A 1 96 ? -13.773 -6.93 2.48 1 93.56 96 ASN A N 1
ATOM 749 C CA . ASN A 1 96 ? -14.68 -5.797 2.596 1 93.56 96 ASN A CA 1
ATOM 750 C C . ASN A 1 96 ? -13.922 -4.492 2.836 1 93.56 96 ASN A C 1
ATOM 752 O O . ASN A 1 96 ? -14.289 -3.447 2.297 1 93.56 96 ASN A O 1
ATOM 756 N N . ARG A 1 97 ? -12.898 -4.566 3.596 1 94.38 97 ARG A N 1
ATOM 757 C CA . ARG A 1 97 ? -12.055 -3.391 3.814 1 94.38 97 ARG A CA 1
ATOM 758 C C . ARG A 1 97 ? -11.445 -2.906 2.508 1 94.38 97 ARG A C 1
ATOM 760 O O . ARG A 1 97 ? -11.383 -1.701 2.252 1 94.38 97 ARG A O 1
ATOM 767 N N . CYS A 1 98 ? -11.008 -3.838 1.748 1 96.94 98 CYS A N 1
ATOM 768 C CA . CYS A 1 98 ? -10.461 -3.486 0.441 1 96.94 98 CYS A CA 1
ATOM 769 C C . CYS A 1 98 ? -11.523 -2.818 -0.428 1 96.94 98 CYS A C 1
ATOM 771 O O . CYS A 1 98 ? -11.305 -1.726 -0.953 1 96.94 98 CYS A O 1
ATOM 773 N N . ILE A 1 99 ? -12.664 -3.465 -0.492 1 96.88 99 ILE A N 1
ATOM 774 C CA . ILE A 1 99 ? -13.734 -2.996 -1.365 1 96.88 99 ILE A CA 1
ATOM 775 C C . ILE A 1 99 ? -14.133 -1.575 -0.976 1 96.88 99 ILE A C 1
ATOM 777 O O . ILE A 1 99 ? -14.312 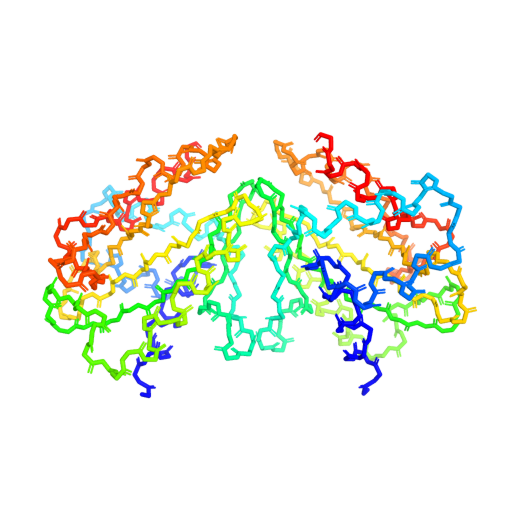-0.715 -1.841 1 96.88 99 ILE A O 1
ATOM 781 N N . ASN A 1 100 ? -14.203 -1.3 0.3 1 96.12 100 ASN A N 1
ATOM 782 C CA . ASN A 1 100 ? -14.609 0.011 0.796 1 96.12 100 ASN A CA 1
ATOM 783 C C . ASN A 1 100 ? -13.609 1.095 0.397 1 96.12 100 ASN A C 1
ATOM 785 O O . ASN A 1 100 ? -13.953 2.277 0.365 1 96.12 100 ASN A O 1
ATOM 789 N N . SER A 1 101 ? -12.414 0.726 0.074 1 97.25 101 SER A N 1
ATOM 790 C CA . SER A 1 101 ? -11.367 1.677 -0.279 1 97.25 101 SER A CA 1
ATOM 791 C C . SER A 1 101 ? -11.094 1.668 -1.779 1 97.25 101 SER A C 1
ATOM 793 O O . SER A 1 101 ? -10.07 2.189 -2.232 1 97.25 101 SER A O 1
ATOM 795 N N . GLY A 1 102 ? -11.977 1.023 -2.529 1 96.56 102 GLY A N 1
ATOM 796 C CA . GLY A 1 102 ? -11.805 0.971 -3.973 1 96.56 102 GLY A CA 1
ATOM 797 C C . GLY A 1 102 ? -10.758 -0.033 -4.414 1 96.56 102 GLY A C 1
ATOM 798 O O . GLY A 1 102 ? -10.156 0.122 -5.477 1 96.56 102 GLY A O 1
ATOM 799 N N . LEU A 1 103 ? -10.531 -0.988 -3.561 1 97.62 103 LEU A N 1
ATOM 800 C CA . LEU A 1 103 ? -9.516 -2.01 -3.803 1 97.62 103 LEU A CA 1
ATOM 801 C C . LEU A 1 103 ? -10.141 -3.402 -3.789 1 97.62 103 LEU A C 1
ATOM 803 O O . LEU A 1 103 ? -11.352 -3.547 -3.605 1 97.62 103 LEU A O 1
ATOM 807 N N . PHE A 1 104 ? -9.391 -4.355 -4.105 1 97.31 104 PHE A N 1
ATOM 808 C CA . PHE A 1 104 ? -9.742 -5.762 -3.961 1 97.31 104 PHE A CA 1
ATOM 809 C C . PHE A 1 104 ? -8.57 -6.555 -3.391 1 97.31 104 PHE A C 1
ATOM 811 O O . PHE A 1 104 ? -7.414 -6.164 -3.549 1 97.31 104 PHE A O 1
ATOM 818 N N . ILE A 1 105 ? -8.93 -7.602 -2.738 1 96.19 105 ILE A N 1
ATOM 819 C CA . ILE A 1 105 ? -7.883 -8.477 -2.213 1 96.19 105 ILE A CA 1
ATOM 820 C C . ILE A 1 105 ? -7.305 -9.32 -3.342 1 96.19 105 ILE A C 1
ATOM 822 O O . ILE A 1 105 ? -8.031 -9.766 -4.23 1 96.19 105 ILE A O 1
ATOM 826 N N . THR A 1 106 ? -6.023 -9.523 -3.311 1 97.38 106 THR A N 1
ATOM 827 C CA . THR A 1 106 ? -5.332 -10.438 -4.211 1 97.38 106 THR A CA 1
ATOM 828 C C . THR A 1 106 ? -4.832 -11.664 -3.451 1 97.38 106 THR A C 1
ATOM 830 O O . THR A 1 106 ? -4.109 -11.539 -2.461 1 97.38 106 THR A O 1
ATOM 833 N N . TYR A 1 107 ? -5.211 -12.797 -3.881 1 95.88 107 TYR A N 1
ATOM 834 C CA . TYR A 1 107 ? -4.648 -14.031 -3.342 1 95.88 107 TYR A CA 1
ATOM 835 C C . TYR A 1 107 ? -3.467 -14.508 -4.184 1 95.88 107 TYR A C 1
ATOM 837 O O . TYR A 1 107 ? -3.562 -14.586 -5.41 1 95.88 107 TYR A O 1
ATOM 845 N N . ALA A 1 108 ? -2.412 -14.758 -3.537 1 97.94 108 ALA A N 1
ATOM 846 C CA . ALA A 1 108 ? -1.257 -15.406 -4.152 1 97.94 108 ALA A CA 1
ATOM 847 C C . ALA A 1 108 ? -1.108 -16.844 -3.66 1 97.94 108 ALA A C 1
ATOM 849 O O . ALA A 1 108 ? -0.807 -17.078 -2.486 1 97.94 108 ALA A O 1
ATOM 850 N N . TYR A 1 109 ? -1.291 -17.797 -4.516 1 97.56 109 TYR A N 1
ATOM 851 C CA . TYR A 1 109 ? -1.258 -19.203 -4.184 1 97.56 109 TYR A CA 1
ATOM 852 C C . TYR A 1 109 ? 0.032 -19.859 -4.676 1 97.56 109 TYR A C 1
ATOM 854 O O . TYR A 1 109 ? 0.258 -19.969 -5.883 1 97.56 109 TYR A O 1
ATOM 862 N N . ARG A 1 110 ? 0.804 -20.281 -3.75 1 97.81 110 ARG A N 1
ATOM 863 C CA . ARG A 1 110 ? 2.092 -20.922 -4.012 1 97.81 110 ARG A CA 1
ATOM 864 C C . ARG A 1 110 ? 1.975 -22.438 -3.947 1 97.81 110 ARG A C 1
ATOM 866 O O . ARG A 1 110 ? 1.798 -23 -2.869 1 97.81 110 ARG A O 1
ATOM 873 N N . LEU A 1 111 ? 2.074 -23.125 -5.074 1 97.31 111 LEU A N 1
ATOM 874 C CA . LEU A 1 111 ? 2.061 -24.578 -5.102 1 97.31 111 LEU A CA 1
ATOM 875 C C . LEU A 1 111 ? 3.457 -25.141 -4.859 1 97.31 111 LEU A C 1
ATOM 877 O O . LEU A 1 111 ? 4.395 -24.812 -5.594 1 97.31 111 LEU A O 1
ATOM 881 N N . LYS A 1 112 ? 3.551 -25.875 -3.859 1 95.62 112 LYS A N 1
ATOM 882 C CA . LYS A 1 112 ? 4.84 -26.469 -3.51 1 95.62 112 LYS A CA 1
ATOM 883 C C . LYS A 1 112 ? 5.242 -27.547 -4.52 1 95.62 112 LYS A C 1
ATOM 885 O O . LYS A 1 112 ? 4.387 -28.219 -5.086 1 95.62 112 LYS A O 1
ATOM 890 N N . GLY A 1 113 ? 6.535 -27.672 -4.723 1 93.62 113 GLY A N 1
ATOM 891 C CA . GLY A 1 113 ? 7.059 -28.75 -5.547 1 93.62 113 GLY A CA 1
ATOM 892 C C . GLY A 1 113 ? 7.012 -28.438 -7.031 1 93.62 113 GLY A C 1
ATOM 893 O O . GLY A 1 113 ? 7.238 -29.328 -7.859 1 93.62 113 GLY A O 1
ATOM 894 N N . VAL A 1 114 ? 6.578 -27.297 -7.348 1 93.12 114 VAL A N 1
ATOM 895 C CA . VAL A 1 114 ? 6.512 -26.891 -8.742 1 93.12 114 VAL A CA 1
ATOM 896 C C . VAL A 1 114 ? 7.805 -26.172 -9.133 1 93.12 114 VAL A C 1
ATOM 898 O O . VAL A 1 114 ? 8.297 -25.328 -8.391 1 93.12 114 VAL A O 1
ATOM 901 N N . LYS A 1 115 ? 8.312 -26.531 -10.281 1 89.44 115 LYS A N 1
ATOM 902 C CA . LYS A 1 115 ? 9.469 -25.844 -10.836 1 89.44 115 LYS A CA 1
ATOM 903 C C . LYS A 1 115 ? 9.039 -24.719 -11.766 1 89.44 115 LYS A C 1
ATOM 905 O O . LYS A 1 115 ? 7.961 -24.766 -12.367 1 89.44 115 LYS A O 1
ATOM 910 N N . GLY A 1 116 ? 9.883 -23.703 -11.93 1 92.12 116 GLY A N 1
ATOM 911 C CA . GLY A 1 116 ? 9.539 -22.578 -12.773 1 92.12 116 GLY A CA 1
ATOM 912 C C . GLY A 1 116 ? 8.672 -21.547 -12.07 1 92.12 116 GLY A C 1
ATOM 913 O O . GLY A 1 116 ? 9.055 -21.016 -11.023 1 92.12 116 GLY A O 1
ATOM 914 N N . ASP A 1 117 ? 7.406 -21.359 -12.648 1 96.75 117 ASP A N 1
ATOM 915 C CA . ASP A 1 117 ? 6.488 -20.375 -12.086 1 96.75 117 ASP A CA 1
ATOM 916 C C . ASP A 1 117 ? 5.469 -21.047 -11.156 1 96.75 117 ASP A C 1
ATOM 918 O O . ASP A 1 117 ? 4.426 -21.516 -11.617 1 96.75 117 ASP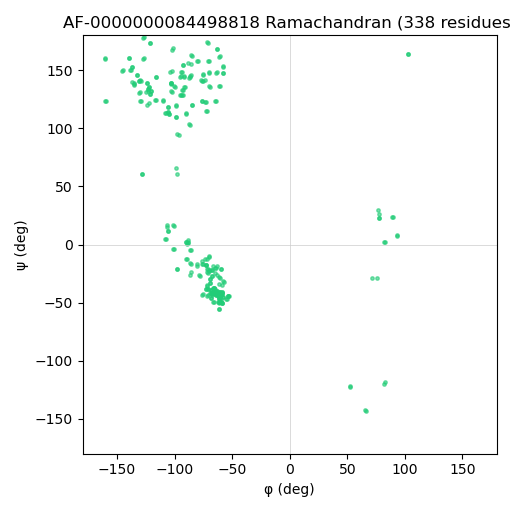 A O 1
ATOM 922 N N . PRO A 1 118 ? 5.734 -21.078 -9.859 1 97.62 118 PRO A N 1
ATOM 923 C CA . PRO A 1 118 ? 4.867 -21.812 -8.938 1 97.62 118 PRO A CA 1
ATOM 924 C C . PRO A 1 118 ? 3.723 -20.953 -8.398 1 97.62 118 PRO A C 1
ATOM 926 O O . PRO A 1 118 ? 2.896 -21.438 -7.625 1 97.62 118 PRO A O 1
ATOM 929 N N . TRP A 1 119 ? 3.615 -19.703 -8.789 1 98.44 119 TRP A N 1
ATOM 930 C CA . TRP A 1 119 ? 2.666 -18.766 -8.211 1 98.44 119 TRP A CA 1
ATOM 931 C C . TRP A 1 119 ? 1.464 -18.562 -9.133 1 98.44 119 TRP A C 1
ATOM 933 O O . TRP A 1 119 ? 1.615 -18.484 -10.352 1 98.44 119 TRP A O 1
ATOM 943 N N . ARG A 1 120 ? 0.306 -18.516 -8.508 1 98.81 120 ARG A N 1
ATOM 944 C CA . ARG A 1 120 ? -0.929 -18.141 -9.188 1 98.81 120 ARG A CA 1
ATOM 945 C C . ARG A 1 120 ? -1.692 -17.078 -8.406 1 98.81 120 ARG A C 1
ATOM 947 O O . ARG A 1 120 ? -1.784 -17.156 -7.18 1 98.81 120 ARG A O 1
ATOM 954 N N . PHE A 1 121 ? -2.254 -16.172 -9.07 1 98.69 121 PHE A N 1
ATOM 955 C CA . PHE A 1 121 ? -2.928 -15.039 -8.438 1 98.69 121 PHE A CA 1
ATOM 956 C C . PHE A 1 121 ? -4.418 -15.055 -8.758 1 98.69 121 PHE A C 1
ATOM 958 O O . PHE A 1 121 ? -4.816 -15.422 -9.867 1 98.69 121 PHE A O 1
ATOM 965 N N . PHE A 1 122 ? -5.203 -14.656 -7.801 1 98 122 PHE A N 1
ATOM 966 C CA . PHE A 1 122 ? -6.656 -14.594 -7.887 1 98 122 PHE A CA 1
ATOM 967 C C . PHE A 1 122 ? -7.188 -13.336 -7.211 1 98 122 PHE A C 1
ATOM 969 O O . PHE A 1 122 ? -6.473 -12.695 -6.434 1 98 122 PHE A O 1
ATOM 976 N N . SER A 1 123 ? -8.359 -12.977 -7.547 1 97.06 123 SER A N 1
ATOM 977 C CA . SER A 1 123 ? -9.133 -12.055 -6.727 1 97.06 123 SER A CA 1
ATOM 978 C C . SER A 1 123 ? -10.508 -12.625 -6.395 1 97.06 123 SER A C 1
ATOM 980 O O . SER A 1 123 ? -10.797 -13.781 -6.703 1 97.06 123 SER A O 1
ATOM 982 N N . ILE A 1 124 ? -11.266 -11.906 -5.648 1 94.88 124 ILE A N 1
ATOM 983 C CA . ILE A 1 124 ? -12.625 -12.273 -5.293 1 94.88 124 ILE A CA 1
ATOM 984 C C . ILE A 1 124 ? -13.617 -11.461 -6.125 1 94.88 124 ILE A C 1
ATOM 986 O O . ILE A 1 124 ? -13.414 -10.258 -6.336 1 94.88 124 ILE A O 1
ATOM 990 N N . GLU A 1 125 ? -14.633 -12.117 -6.555 1 93.94 125 GLU A N 1
ATOM 991 C CA . GLU A 1 125 ? -15.656 -11.414 -7.316 1 93.94 125 GLU A CA 1
ATOM 992 C C . GLU A 1 125 ? -16.297 -10.297 -6.488 1 93.94 125 GLU A C 1
ATOM 994 O O . GLU A 1 125 ? -16.594 -10.492 -5.309 1 93.94 125 GLU A O 1
ATOM 999 N N . SER A 1 126 ? -16.484 -9.211 -7.039 1 93.81 126 SER A N 1
ATOM 1000 C CA . SER A 1 126 ? -17.078 -8.039 -6.402 1 93.81 126 SER A CA 1
ATOM 1001 C C . SER A 1 126 ? -17.922 -7.238 -7.395 1 93.81 126 SER A C 1
ATOM 1003 O O . SER A 1 126 ? -17.609 -7.207 -8.586 1 93.81 126 SER A O 1
ATOM 1005 N N . ASP A 1 127 ? -18.953 -6.586 -6.895 1 93.38 127 ASP A N 1
ATOM 1006 C CA . ASP A 1 127 ? -19.797 -5.746 -7.73 1 93.38 127 ASP A CA 1
ATOM 1007 C C . ASP A 1 127 ? -19.266 -4.316 -7.801 1 93.38 127 ASP A C 1
ATOM 1009 O O . ASP A 1 127 ? -19.859 -3.459 -8.461 1 93.38 127 ASP A O 1
ATOM 1013 N N . LYS A 1 128 ? -18.141 -4.098 -7.195 1 95.38 128 LYS A N 1
ATOM 1014 C CA . LYS A 1 128 ? -17.578 -2.758 -7.207 1 95.38 128 LYS A CA 1
ATOM 1015 C C . LYS A 1 128 ? -17.078 -2.387 -8.602 1 95.38 128 LYS A C 1
ATOM 1017 O O . LYS A 1 128 ? -16.453 -3.207 -9.281 1 95.38 128 LYS A O 1
ATOM 1022 N N . ASN A 1 129 ? -17.422 -1.164 -8.938 1 95.19 129 ASN A N 1
ATOM 1023 C CA . ASN A 1 129 ? -16.844 -0.626 -10.156 1 95.19 129 ASN A CA 1
ATOM 1024 C C . ASN A 1 129 ? -15.492 0.033 -9.898 1 95.19 129 ASN A C 1
ATOM 1026 O O . ASN A 1 129 ? -15.438 1.168 -9.422 1 95.19 129 ASN A O 1
ATOM 1030 N N . TYR A 1 130 ? -14.492 -0.669 -10.258 1 96.19 130 TYR A N 1
ATOM 1031 C CA . TYR A 1 130 ? -13.148 -0.145 -10.055 1 96.19 130 TYR A CA 1
ATOM 1032 C C . TYR A 1 130 ? -12.781 0.853 -11.141 1 96.19 130 TYR A C 1
ATOM 1034 O O . TYR A 1 130 ? -13.383 0.854 -12.219 1 96.19 130 TYR A O 1
ATOM 1042 N N . THR A 1 131 ? -11.812 1.712 -10.828 1 92.12 131 THR A N 1
ATOM 1043 C CA . THR A 1 131 ? -11.445 2.775 -11.758 1 92.12 131 THR A CA 1
ATOM 1044 C C . THR A 1 131 ? -9.938 2.758 -12.031 1 92.12 131 THR A C 1
ATOM 1046 O O . THR A 1 131 ? -9.188 2.092 -11.32 1 92.12 131 THR A O 1
ATOM 1049 N N . GLY A 1 132 ? -9.578 3.375 -13.156 1 91.31 132 GLY A N 1
ATOM 1050 C CA . GLY A 1 132 ? -8.164 3.533 -13.445 1 91.31 132 GLY A CA 1
ATOM 1051 C C . GLY A 1 132 ? -7.457 2.217 -13.703 1 91.31 132 GLY A C 1
ATOM 1052 O O . GLY A 1 132 ? -8.008 1.328 -14.359 1 91.31 132 GLY A O 1
ATOM 1053 N N . ARG A 1 133 ? -6.262 2.104 -13.266 1 93.25 133 ARG A N 1
ATOM 1054 C CA . ARG A 1 133 ? -5.438 0.923 -13.508 1 93.25 133 ARG A CA 1
ATOM 1055 C C . ARG A 1 133 ? -5.934 -0.269 -12.695 1 93.25 133 ARG A C 1
ATOM 1057 O O . ARG A 1 133 ? -5.773 -1.419 -13.109 1 93.25 133 ARG A O 1
ATOM 1064 N N . MET A 1 134 ? -6.617 0.092 -11.633 1 95.69 134 MET A N 1
ATOM 1065 C CA . MET A 1 134 ? -7.125 -0.975 -10.781 1 95.69 134 MET A CA 1
ATOM 1066 C C . MET A 1 134 ? -8.242 -1.746 -11.477 1 95.69 134 MET A C 1
ATOM 1068 O O . MET A 1 134 ? -8.414 -2.943 -11.242 1 95.69 134 MET A O 1
ATOM 1072 N N . ARG A 1 135 ? -8.969 -1.055 -12.352 1 96.31 135 ARG A N 1
ATOM 1073 C CA . ARG A 1 135 ? -10.008 -1.734 -13.125 1 96.31 135 ARG A CA 1
ATOM 1074 C C . ARG A 1 135 ? -9.406 -2.832 -13.992 1 96.31 135 ARG A C 1
ATOM 1076 O O . ARG A 1 135 ? -9.891 -3.969 -13.992 1 96.31 135 ARG A O 1
ATOM 1083 N N . GLY A 1 136 ? -8.336 -2.449 -14.75 1 97.06 136 GLY A N 1
ATOM 1084 C CA . GLY A 1 136 ? -7.684 -3.424 -15.609 1 97.06 136 GLY A CA 1
ATOM 1085 C C . GLY A 1 136 ? -7.102 -4.602 -14.844 1 97.06 136 GLY A C 1
ATOM 1086 O O . GLY A 1 136 ? -7.234 -5.75 -15.266 1 97.06 136 GLY A O 1
ATOM 1087 N N . LEU A 1 137 ? -6.48 -4.34 -13.727 1 97.69 137 LEU A N 1
ATOM 1088 C CA . LEU A 1 137 ? -5.902 -5.398 -12.906 1 97.69 137 LEU A CA 1
ATOM 1089 C C . LEU A 1 137 ? -6.984 -6.336 -12.383 1 97.69 137 LEU A C 1
ATOM 1091 O O . LEU A 1 137 ? -6.809 -7.555 -12.391 1 97.69 137 LEU A O 1
ATOM 1095 N N . TYR A 1 138 ? -8.102 -5.75 -11.945 1 98 138 TYR A N 1
ATOM 1096 C CA . TYR A 1 138 ? -9.211 -6.551 -11.453 1 98 138 TYR A CA 1
ATOM 1097 C C . TYR A 1 138 ? -9.727 -7.488 -12.539 1 98 138 TYR A C 1
ATOM 1099 O O . TYR A 1 138 ? -10.016 -8.656 -12.273 1 98 138 TYR A O 1
ATOM 1107 N N . GLU A 1 139 ? -9.82 -6.922 -13.711 1 97.94 139 GLU A N 1
ATOM 1108 C CA . GLU A 1 139 ? -10.344 -7.703 -14.836 1 97.94 139 GLU A CA 1
ATOM 1109 C C . GLU A 1 139 ? -9.367 -8.805 -15.242 1 97.94 139 GLU A C 1
ATOM 1111 O O . GLU A 1 139 ? -9.781 -9.867 -15.703 1 97.94 139 GLU A O 1
ATOM 1116 N N . LEU A 1 140 ? -8.141 -8.555 -15.109 1 98.25 140 LEU A N 1
ATOM 1117 C CA . LEU A 1 140 ? -7.102 -9.508 -15.469 1 98.25 140 LEU A CA 1
ATOM 1118 C C . LEU A 1 140 ? -7.121 -10.719 -14.539 1 98.25 140 LEU A C 1
ATOM 1120 O O . LEU A 1 140 ? -6.914 -11.852 -14.977 1 98.25 140 LEU A O 1
ATOM 1124 N N . LEU A 1 141 ? -7.305 -10.484 -13.242 1 98.56 141 LEU A N 1
ATOM 1125 C CA . LEU A 1 141 ? -7.191 -11.523 -12.227 1 98.56 141 LEU A CA 1
ATOM 1126 C C . LEU A 1 141 ? -8.391 -12.469 -12.281 1 98.56 141 LEU A C 1
ATOM 1128 O O . LEU A 1 141 ? -9.539 -12.023 -12.141 1 98.56 141 LEU A O 1
ATOM 1132 N N . PRO A 1 142 ? -8.148 -13.727 -12.453 1 98.62 142 PRO A N 1
ATOM 1133 C CA . PRO A 1 142 ? -9.258 -14.68 -12.32 1 98.62 142 PRO A CA 1
ATOM 1134 C C . PRO A 1 142 ? -9.93 -14.617 -10.953 1 98.62 142 PRO A C 1
ATOM 1136 O O . PRO A 1 142 ? -9.266 -14.336 -9.945 1 98.62 142 PRO A O 1
ATOM 1139 N N . LYS A 1 143 ? -11.195 -14.875 -10.953 1 97.5 143 LYS A N 1
ATOM 1140 C CA . LYS A 1 143 ? -11.938 -14.852 -9.695 1 97.5 143 LYS A CA 1
ATOM 1141 C C . LYS A 1 143 ? -12.008 -16.25 -9.07 1 97.5 143 LYS A C 1
ATOM 1143 O O . LYS A 1 143 ? -12.188 -17.234 -9.781 1 97.5 143 LYS A O 1
ATOM 1148 N N . GLN A 1 144 ? -11.703 -16.234 -7.773 1 93.5 144 GLN A N 1
ATOM 1149 C CA . GLN A 1 144 ? -11.781 -17.5 -7.066 1 93.5 144 GLN A CA 1
ATOM 1150 C C . GLN A 1 144 ? -13.18 -18.109 -7.156 1 93.5 144 GLN A C 1
ATOM 1152 O O . GLN A 1 144 ? -14.172 -17.375 -7.238 1 93.5 144 GLN A O 1
ATOM 1157 N N . GLU A 1 145 ? -13.227 -19.375 -7.059 1 92.75 145 GLU A N 1
ATOM 1158 C CA . GLU A 1 145 ? -14.508 -20.062 -7.062 1 92.75 145 GLU A CA 1
ATOM 1159 C C . GLU A 1 145 ? -15.078 -20.172 -5.652 1 92.75 145 GLU A C 1
ATOM 1161 O O . GLU A 1 145 ? -14.352 -20.031 -4.668 1 92.75 145 GLU A O 1
ATOM 1166 N N . ILE A 1 146 ? -16.328 -20.312 -5.625 1 87.69 146 ILE A N 1
ATOM 1167 C CA . ILE A 1 146 ? -17.047 -20.516 -4.367 1 87.69 146 ILE A CA 1
ATOM 1168 C C . ILE A 1 146 ? -17.797 -21.844 -4.398 1 87.69 146 ILE A C 1
ATOM 1170 O O . ILE A 1 146 ? -18.469 -22.172 -5.379 1 87.69 146 ILE A O 1
ATOM 1174 N N . THR A 1 147 ? -17.578 -22.562 -3.273 1 83.81 147 THR A N 1
ATOM 1175 C CA . THR A 1 147 ? -18.25 -23.859 -3.197 1 83.81 147 THR A CA 1
ATOM 1176 C C . THR A 1 147 ? -19.75 -23.672 -2.988 1 83.81 147 THR A C 1
ATOM 1178 O O . THR A 1 147 ? -20.219 -22.547 -2.729 1 83.81 147 THR A O 1
ATOM 1181 N N . LYS A 1 148 ? -20.484 -24.828 -3.035 1 83.56 148 LYS A N 1
ATOM 1182 C CA . LYS A 1 148 ? -21.938 -24.812 -2.801 1 83.56 148 LYS A CA 1
ATOM 1183 C C . LYS A 1 148 ? -22.25 -24.312 -1.396 1 83.56 148 LYS A C 1
ATOM 1185 O O . LYS A 1 148 ? -23.297 -23.703 -1.177 1 83.56 148 LYS A O 1
ATOM 1190 N N . ASN A 1 149 ? -21.266 -24.531 -0.427 1 81.81 149 ASN A N 1
ATOM 1191 C CA . ASN A 1 149 ? -21.453 -24.141 0.963 1 81.81 149 ASN A CA 1
ATOM 1192 C C . ASN A 1 149 ? -20.953 -22.719 1.217 1 81.81 149 ASN A C 1
ATOM 1194 O O . ASN A 1 149 ? -20.875 -22.281 2.363 1 81.81 149 ASN A O 1
ATOM 1198 N N . GLY A 1 150 ? -20.469 -22.047 0.152 1 79.5 150 GLY A N 1
ATOM 1199 C CA . GLY A 1 150 ? -20.094 -20.656 0.295 1 79.5 150 GLY A CA 1
ATOM 1200 C C . GLY A 1 150 ? -18.625 -20.469 0.629 1 79.5 150 GLY A C 1
ATOM 1201 O O . GLY A 1 150 ? -18.188 -19.359 0.938 1 79.5 150 GLY A O 1
ATOM 1202 N N . ASN A 1 151 ? -17.859 -21.578 0.582 1 82.88 151 ASN A N 1
ATOM 1203 C CA . ASN A 1 151 ? -16.438 -21.484 0.909 1 82.88 151 ASN A CA 1
ATOM 1204 C C . ASN A 1 151 ? -15.602 -21.125 -0.315 1 82.88 151 ASN A C 1
ATOM 1206 O O . ASN A 1 151 ? -15.891 -21.578 -1.426 1 82.88 151 ASN A O 1
ATOM 1210 N N . PHE A 1 152 ? -14.633 -20.359 -0.03 1 86.5 152 PHE A N 1
ATOM 1211 C CA . PHE A 1 152 ? -13.727 -20 -1.114 1 86.5 152 PHE A CA 1
ATOM 1212 C C . PHE A 1 152 ? -12.828 -21.172 -1.48 1 86.5 152 PHE A C 1
ATOM 1214 O O . PHE A 1 152 ? -12.391 -21.922 -0.606 1 86.5 152 PHE A O 1
ATOM 1221 N N . ILE A 1 153 ? -12.594 -21.312 -2.752 1 90.88 153 ILE A N 1
ATOM 1222 C CA . ILE A 1 153 ? -11.711 -22.359 -3.258 1 90.88 153 ILE A CA 1
ATOM 1223 C C . ILE A 1 153 ? -10.703 -21.75 -4.23 1 90.88 153 ILE A C 1
ATOM 1225 O O . ILE A 1 153 ? -11.078 -20.984 -5.129 1 90.88 153 ILE A O 1
ATOM 1229 N N . LEU A 1 154 ? -9.5 -22.109 -3.945 1 93.56 154 LEU A N 1
ATOM 1230 C CA . LEU A 1 154 ? -8.445 -21.766 -4.891 1 93.56 154 LEU A CA 1
ATOM 1231 C C . LEU A 1 154 ? -7.996 -23 -5.672 1 93.56 154 LEU A C 1
ATOM 1233 O O . LEU A 1 154 ? -7.555 -23.984 -5.078 1 93.56 154 LEU A O 1
ATOM 1237 N N . LYS A 1 155 ? -8.18 -22.953 -6.977 1 97.06 155 LYS A N 1
ATOM 1238 C CA . LYS A 1 155 ? -7.637 -23.953 -7.879 1 97.06 155 LYS A CA 1
ATOM 1239 C C . LYS A 1 155 ? -6.422 -23.422 -8.641 1 97.06 155 LYS A C 1
ATOM 1241 O O . LYS A 1 155 ? -6.562 -22.562 -9.516 1 97.06 155 LYS A O 1
ATOM 1246 N N . TRP A 1 156 ? -5.301 -23.969 -8.336 1 97.38 156 TRP A N 1
ATOM 1247 C CA . TRP A 1 156 ? -4.023 -23.438 -8.797 1 97.38 156 TRP A CA 1
ATOM 1248 C C . TRP A 1 156 ? -4.016 -23.266 -10.32 1 97.38 156 TRP A C 1
ATOM 1250 O O . TRP A 1 156 ? -3.658 -22.219 -10.836 1 97.38 156 TRP A O 1
ATOM 1260 N N . HIS A 1 157 ? -4.504 -24.234 -11.109 1 97.44 157 HIS A N 1
ATOM 1261 C CA . HIS A 1 157 ? -4.41 -24.234 -12.562 1 97.44 157 HIS A CA 1
ATOM 1262 C C . HIS A 1 157 ? -5.301 -23.172 -13.18 1 97.44 157 HIS A C 1
ATOM 1264 O O . HIS A 1 157 ? -5.176 -22.844 -14.367 1 97.44 157 HIS A O 1
ATOM 1270 N N . LYS A 1 158 ? -6.148 -22.562 -12.398 1 98.06 158 LYS A N 1
ATOM 1271 C CA . LYS A 1 158 ? -7.074 -21.562 -12.914 1 98.06 158 LYS A CA 1
ATOM 1272 C C . LYS A 1 158 ? -6.574 -20.156 -12.609 1 98.06 158 LYS A C 1
ATOM 1274 O O . LYS A 1 158 ? -7.195 -19.172 -13.016 1 98.06 158 LYS A O 1
ATOM 1279 N N . GLY A 1 159 ? -5.48 -20.016 -11.883 1 98.56 159 GLY A N 1
ATOM 1280 C CA . GLY A 1 159 ? -4.98 -18.719 -11.477 1 98.56 159 GLY A CA 1
ATOM 1281 C C . GLY A 1 159 ? -4.098 -18.062 -12.523 1 98.56 159 GLY A C 1
ATOM 1282 O O . GLY A 1 159 ? -3.648 -18.734 -13.469 1 98.56 159 GLY A O 1
ATOM 1283 N N . LEU A 1 160 ? -3.91 -16.812 -12.391 1 98.88 160 LEU A N 1
ATOM 1284 C CA . LEU A 1 160 ? -3.008 -16.062 -13.258 1 98.88 160 LEU A CA 1
ATOM 1285 C C . LEU A 1 160 ? -1.553 -16.312 -12.875 1 98.88 160 LEU A C 1
ATOM 1287 O O . LEU A 1 160 ? -1.15 -16.047 -11.742 1 98.88 160 LEU A O 1
ATOM 1291 N N . PRO A 1 161 ? -0.743 -16.766 -13.82 1 98.75 161 PRO A N 1
ATOM 1292 C CA . PRO A 1 161 ? 0.672 -16.984 -13.508 1 98.75 161 PRO A CA 1
ATOM 1293 C C . PRO A 1 161 ? 1.401 -15.688 -13.141 1 98.75 161 PRO A C 1
ATOM 1295 O O . PRO A 1 161 ? 1.062 -14.617 -13.648 1 98.75 161 PRO A O 1
ATOM 1298 N N . LEU A 1 162 ? 2.389 -15.805 -12.266 1 98.75 162 LEU A N 1
ATOM 1299 C CA . LEU A 1 162 ? 3.211 -14.672 -11.844 1 98.75 162 LEU A CA 1
ATOM 1300 C C . LEU A 1 162 ? 3.803 -13.953 -13.055 1 98.75 162 LEU A C 1
ATOM 1302 O O . LEU A 1 162 ? 3.779 -12.727 -13.125 1 98.75 162 LEU A O 1
ATOM 1306 N N . ILE A 1 163 ? 4.312 -14.703 -14 1 98.75 163 ILE A N 1
ATOM 1307 C CA . ILE A 1 163 ? 4.977 -14.141 -15.172 1 98.75 163 ILE A CA 1
ATOM 1308 C C . ILE A 1 163 ? 3.994 -13.273 -15.953 1 98.75 163 ILE A C 1
ATOM 1310 O O . ILE A 1 163 ? 4.344 -12.18 -16.406 1 98.75 163 ILE A O 1
ATOM 1314 N N . LYS A 1 164 ? 2.807 -13.742 -16.078 1 98.69 164 LYS A N 1
ATOM 1315 C CA . LYS A 1 164 ? 1.795 -12.977 -16.812 1 98.69 164 LYS A CA 1
ATOM 1316 C C . LYS A 1 164 ? 1.405 -11.711 -16.047 1 98.69 164 LYS A C 1
ATOM 1318 O O . LYS A 1 164 ? 1.166 -10.664 -16.656 1 98.69 164 LYS A O 1
ATOM 1323 N N . LEU A 1 165 ? 1.311 -11.812 -14.75 1 98.81 165 LEU A N 1
ATOM 1324 C CA . LEU A 1 165 ? 1.018 -10.648 -13.922 1 98.81 165 LEU A CA 1
ATOM 1325 C C . LEU A 1 165 ? 2.084 -9.57 -14.094 1 98.81 165 LEU A C 1
ATOM 1327 O O . LEU A 1 165 ? 1.764 -8.406 -14.344 1 98.81 165 LEU A O 1
ATOM 1331 N N . ILE A 1 166 ? 3.311 -9.984 -13.984 1 98.69 166 ILE A N 1
ATOM 1332 C CA . ILE A 1 166 ? 4.422 -9.047 -14.102 1 98.69 166 ILE A CA 1
ATOM 1333 C C . ILE A 1 166 ? 4.41 -8.414 -15.492 1 98.69 166 ILE A C 1
ATOM 1335 O O . ILE A 1 166 ? 4.605 -7.203 -15.625 1 98.69 166 ILE A O 1
ATOM 1339 N N . ASP A 1 167 ? 4.168 -9.273 -16.469 1 98.5 167 ASP A N 1
ATOM 1340 C CA . ASP A 1 167 ? 4.125 -8.781 -17.844 1 98.5 167 ASP A CA 1
ATOM 1341 C C . ASP A 1 167 ? 3.066 -7.695 -18 1 98.5 167 ASP A C 1
ATOM 1343 O O . ASP A 1 167 ? 3.322 -6.664 -18.625 1 98.5 167 ASP A O 1
ATOM 1347 N N . TYR A 1 168 ? 1.972 -7.898 -17.5 1 98.31 168 TYR A N 1
ATOM 1348 C CA . TYR A 1 168 ? 0.882 -6.93 -17.547 1 98.31 168 TYR A CA 1
ATOM 1349 C C . TYR A 1 168 ? 1.265 -5.641 -16.828 1 98.31 168 TYR A C 1
ATOM 1351 O O . TYR A 1 168 ? 1.026 -4.543 -17.344 1 98.31 168 TYR A O 1
ATOM 1359 N N . LEU A 1 169 ? 1.881 -5.746 -15.648 1 96.88 169 LEU A N 1
ATOM 1360 C CA . LEU A 1 169 ? 2.172 -4.59 -14.805 1 96.88 169 LEU A CA 1
ATOM 1361 C C . LEU A 1 169 ? 3.305 -3.76 -15.398 1 96.88 169 LEU A C 1
ATOM 1363 O O . LEU A 1 169 ? 3.486 -2.598 -15.031 1 96.88 169 LEU A O 1
ATOM 1367 N N . ASN A 1 170 ? 4.035 -4.375 -16.297 1 95.69 170 ASN A N 1
ATOM 1368 C CA . ASN A 1 170 ? 5.09 -3.662 -17 1 95.69 170 ASN A CA 1
ATOM 1369 C C . ASN A 1 170 ? 4.531 -2.824 -18.156 1 95.69 170 ASN A C 1
ATOM 1371 O O . ASN A 1 170 ? 5.215 -1.942 -18.672 1 95.69 170 ASN A O 1
ATOM 1375 N N . SER A 1 171 ? 3.328 -3.066 -18.594 1 84.56 171 SER A N 1
ATOM 1376 C CA . SER A 1 171 ? 2.773 -2.455 -19.797 1 84.56 171 SER A CA 1
ATOM 1377 C C . SER A 1 171 ? 2.166 -1.088 -19.5 1 84.56 171 SER A C 1
ATOM 1379 O O . SER A 1 171 ? 1.688 -0.848 -18.375 1 84.56 171 SER A O 1
ATOM 1381 N N . MET B 1 1 ? 9.203 6.215 22.188 1 35.25 1 MET B N 1
ATOM 1382 C CA . MET B 1 1 ? 8.148 5.258 22.484 1 35.25 1 MET B CA 1
ATOM 1383 C C . MET B 1 1 ? 6.805 5.738 21.938 1 35.25 1 MET B C 1
ATOM 1385 O O . MET B 1 1 ? 5.809 5.016 22 1 35.25 1 MET B O 1
ATOM 1389 N N . ASN B 1 2 ? 6.609 7.219 21.859 1 42.97 2 ASN B N 1
ATOM 1390 C CA . ASN B 1 2 ? 5.531 8.18 21.625 1 42.97 2 ASN B CA 1
ATOM 1391 C C . ASN B 1 2 ? 5.102 8.203 20.172 1 42.97 2 ASN B C 1
ATOM 1393 O O . ASN B 1 2 ? 4.027 8.711 19.844 1 42.97 2 ASN B O 1
ATOM 1397 N N . GLY B 1 3 ? 6.008 7.629 19.219 1 53 3 GLY B N 1
ATOM 1398 C CA . GLY B 1 3 ? 5.777 7.551 17.781 1 53 3 GLY B CA 1
ATOM 1399 C C . GLY B 1 3 ? 4.586 6.688 17.406 1 53 3 GLY B C 1
ATOM 1400 O O . GLY B 1 3 ? 3.842 7.016 16.484 1 53 3 GLY B O 1
ATOM 1401 N N . SER B 1 4 ? 4.18 5.867 18.312 1 79.25 4 SER B N 1
ATOM 1402 C CA . SER B 1 4 ? 3.174 4.848 18.047 1 79.25 4 SER B CA 1
ATOM 1403 C C . SER B 1 4 ? 1.764 5.402 18.219 1 79.25 4 SER B C 1
ATOM 1405 O O . SER B 1 4 ? 0.851 5.035 17.469 1 79.25 4 SER B O 1
ATOM 1407 N N . ILE B 1 5 ? 1.656 6.508 19.047 1 92 5 ILE B N 1
ATOM 1408 C CA . ILE B 1 5 ? 0.318 7.02 19.328 1 92 5 ILE B CA 1
ATOM 1409 C C . ILE B 1 5 ? -0.188 7.805 18.109 1 92 5 ILE B C 1
ATOM 1411 O O . ILE B 1 5 ? -1.349 7.672 17.719 1 92 5 ILE B O 1
ATOM 1415 N N . TYR B 1 6 ? 0.673 8.594 17.578 1 95.69 6 TYR B N 1
ATOM 1416 C CA . TYR B 1 6 ? 0.241 9.43 16.453 1 95.69 6 TYR B CA 1
ATOM 1417 C C . TYR B 1 6 ? 0.181 8.625 15.164 1 95.69 6 TYR B C 1
ATOM 1419 O O . TYR B 1 6 ? -0.586 8.953 14.258 1 95.69 6 TYR B O 1
ATOM 1427 N N . GLU B 1 7 ? 1.021 7.551 15.117 1 95.56 7 GLU B N 1
ATOM 1428 C CA . GLU B 1 7 ? 0.843 6.594 14.031 1 95.56 7 GLU B CA 1
ATOM 1429 C C . GLU B 1 7 ? -0.561 5.996 14.039 1 95.56 7 GLU B C 1
ATOM 1431 O O . GLU B 1 7 ? -1.219 5.918 13 1 95.56 7 GLU B O 1
ATOM 1436 N N . ARG B 1 8 ? -1.002 5.688 15.219 1 96 8 ARG B N 1
ATOM 1437 C CA . ARG B 1 8 ? -2.332 5.109 15.375 1 96 8 ARG B CA 1
ATOM 1438 C C . ARG B 1 8 ? -3.416 6.148 15.109 1 96 8 ARG B C 1
ATOM 1440 O O . ARG B 1 8 ? -4.461 5.836 14.531 1 96 8 ARG B O 1
ATOM 1447 N N . GLU B 1 9 ? -3.146 7.348 15.547 1 97.06 9 GLU B N 1
ATOM 1448 C CA . GLU B 1 9 ? -4.102 8.422 15.281 1 97.06 9 GLU B CA 1
ATOM 1449 C C . GLU B 1 9 ? -4.32 8.602 13.781 1 97.06 9 GLU B C 1
ATOM 1451 O O . GLU B 1 9 ? -5.461 8.633 13.312 1 97.06 9 GLU B O 1
ATOM 1456 N N . LEU B 1 10 ? -3.229 8.703 13.055 1 98.12 10 LEU B N 1
ATOM 1457 C CA . LEU B 1 10 ? -3.346 8.922 11.617 1 98.12 10 LEU B CA 1
ATOM 1458 C C . LEU B 1 10 ? -3.977 7.715 10.93 1 98.12 10 LEU B C 1
ATOM 1460 O O . LEU B 1 10 ? -4.805 7.867 10.031 1 98.12 10 LEU B O 1
ATOM 1464 N N . LEU B 1 11 ? -3.576 6.52 11.359 1 97.56 11 LEU B N 1
ATOM 1465 C CA . LEU B 1 11 ? -4.195 5.305 10.844 1 97.56 11 LEU B CA 1
ATOM 1466 C C . LEU B 1 11 ? -5.707 5.336 11.039 1 97.56 11 LEU B C 1
ATOM 1468 O O . LEU B 1 11 ? -6.465 5.078 10.102 1 97.56 11 LEU B O 1
ATOM 1472 N N . ASN B 1 12 ? -6.121 5.691 12.18 1 98 12 ASN B N 1
ATOM 1473 C CA . ASN B 1 12 ? -7.543 5.742 12.5 1 98 12 ASN B CA 1
ATOM 1474 C C . ASN B 1 12 ? -8.266 6.809 11.688 1 98 12 ASN B C 1
ATOM 1476 O O . ASN B 1 12 ? -9.391 6.594 11.234 1 98 12 ASN B O 1
ATOM 1480 N N . ILE B 1 13 ? -7.652 7.93 11.508 1 98.5 13 ILE B N 1
ATOM 1481 C CA . ILE B 1 13 ? -8.258 9 10.711 1 98.5 13 ILE B CA 1
ATOM 1482 C C . ILE B 1 13 ? -8.477 8.516 9.281 1 98.5 13 ILE B C 1
ATOM 1484 O O . ILE B 1 13 ? -9.609 8.516 8.789 1 98.5 13 ILE B O 1
ATOM 1488 N N . LEU B 1 14 ? -7.43 8.055 8.633 1 98.56 14 LEU B N 1
ATOM 1489 C CA . LEU B 1 14 ? -7.469 7.723 7.215 1 98.56 14 LEU B CA 1
ATOM 1490 C C . LEU B 1 14 ? -8.359 6.508 6.969 1 98.56 14 LEU B C 1
ATOM 1492 O O . LEU B 1 14 ? -8.984 6.395 5.91 1 98.56 14 LEU B O 1
ATOM 1496 N N . SER B 1 15 ? -8.492 5.641 7.973 1 97.94 15 SER B N 1
ATOM 1497 C CA . SER B 1 15 ? -9.289 4.434 7.801 1 97.94 15 SER B CA 1
ATOM 1498 C C . SER B 1 15 ? -10.766 4.695 8.094 1 97.94 15 SER B C 1
ATOM 1500 O O . SER B 1 15 ? -11.586 3.779 8.039 1 97.94 15 SER B O 1
ATOM 1502 N N . GLY B 1 16 ? -11.086 5.883 8.539 1 98.12 16 GLY B N 1
ATOM 1503 C CA . GLY B 1 16 ? -12.484 6.242 8.695 1 98.12 16 GLY B CA 1
ATOM 1504 C C . GLY B 1 16 ? -13.031 5.902 10.07 1 98.12 16 GLY B C 1
ATOM 1505 O O . GLY B 1 16 ? -14.234 5.699 10.234 1 98.12 16 GLY B O 1
ATOM 1506 N N . ASN B 1 17 ? -12.141 5.805 11.031 1 97.94 17 ASN B N 1
ATOM 1507 C CA . ASN B 1 17 ? -12.602 5.543 12.391 1 97.94 17 ASN B CA 1
ATOM 1508 C C . ASN B 1 17 ? -13.453 6.691 12.922 1 97.94 17 ASN B C 1
ATOM 1510 O O . ASN B 1 17 ? -12.961 7.805 13.109 1 97.94 17 ASN B O 1
ATOM 1514 N N . ILE B 1 18 ? -14.641 6.414 13.328 1 98.25 18 ILE B N 1
ATOM 1515 C CA . ILE B 1 18 ? -15.641 7.434 13.633 1 98.25 18 ILE B CA 1
ATOM 1516 C C . ILE B 1 18 ? -15.219 8.211 14.875 1 98.25 18 ILE B C 1
ATOM 1518 O O . ILE B 1 18 ? -15.25 9.445 14.883 1 98.25 18 ILE B O 1
ATOM 1522 N N . LYS B 1 19 ? -14.797 7.578 15.891 1 97.75 19 LYS B N 1
ATOM 1523 C CA . LYS B 1 19 ? -14.438 8.227 17.156 1 97.75 19 LYS B CA 1
ATOM 1524 C C . LYS B 1 19 ? -13.297 9.219 16.953 1 97.75 19 LYS B C 1
ATOM 1526 O O . LYS B 1 19 ? -13.367 10.359 17.406 1 97.75 19 LYS B O 1
ATOM 1531 N N . THR B 1 20 ? -12.258 8.766 16.266 1 97.19 20 THR B N 1
ATOM 1532 C CA . THR B 1 20 ? -11.094 9.617 16.031 1 97.19 20 THR B CA 1
ATOM 1533 C C . THR B 1 20 ? -11.461 10.797 15.133 1 97.19 20 THR B C 1
ATOM 1535 O O . THR B 1 20 ? -11.039 11.922 15.375 1 97.19 20 THR B O 1
ATOM 1538 N N . ILE B 1 21 ? -12.273 10.578 14.125 1 97.88 21 ILE B N 1
ATOM 1539 C CA . ILE B 1 21 ? -12.695 11.617 13.195 1 97.88 21 ILE B CA 1
ATOM 1540 C C . ILE B 1 21 ? -13.523 12.664 13.93 1 97.88 21 ILE B C 1
ATOM 1542 O O . ILE B 1 21 ? -13.328 13.867 13.734 1 97.88 21 ILE B O 1
ATOM 1546 N N . GLU B 1 22 ? -14.352 12.203 14.797 1 97.25 22 GLU B N 1
ATOM 1547 C CA . GLU B 1 22 ? -15.18 13.117 15.578 1 97.25 22 GLU B CA 1
ATOM 1548 C C . GLU B 1 22 ? -14.328 13.977 16.5 1 97.25 22 GLU B C 1
ATOM 1550 O O . GLU B 1 22 ? -14.578 15.18 16.656 1 97.25 22 GLU B O 1
ATOM 1555 N N . LYS B 1 23 ? -13.414 13.398 17.094 1 95.62 23 LYS B N 1
ATOM 1556 C CA . LYS B 1 23 ? -12.539 14.125 18 1 95.62 23 LYS B CA 1
ATOM 1557 C C . LYS B 1 23 ? -11.789 15.234 17.281 1 95.62 23 LYS B C 1
ATOM 1559 O O . LYS B 1 23 ? -11.742 16.375 17.75 1 95.62 23 LYS B O 1
ATOM 1564 N N . ILE B 1 24 ? -11.234 14.945 16.094 1 95.5 24 ILE B N 1
ATOM 1565 C CA . ILE B 1 24 ? -10.477 15.922 15.32 1 95.5 24 ILE B CA 1
ATOM 1566 C C . ILE B 1 24 ? -11.43 16.953 14.711 1 95.5 24 ILE B C 1
ATOM 1568 O O . ILE B 1 24 ? -11.117 18.141 14.648 1 95.5 24 ILE B O 1
ATOM 1572 N N . GLY B 1 25 ? -12.578 16.484 14.273 1 96.31 25 GLY B N 1
ATOM 1573 C CA . GLY B 1 25 ? -13.547 17.297 13.562 1 96.31 25 GLY B CA 1
ATOM 1574 C C . GLY B 1 25 ? -14.219 18.344 14.445 1 96.31 25 GLY B C 1
ATOM 1575 O O . GLY B 1 25 ? -14.75 19.328 13.945 1 96.31 25 GLY B O 1
ATOM 1576 N N . LYS B 1 26 ? -14.211 18.125 15.766 1 95.19 26 LYS B N 1
ATOM 1577 C CA . LYS B 1 26 ? -14.898 18.984 16.719 1 95.19 26 LYS B CA 1
ATOM 1578 C C . LYS B 1 26 ? -14.398 20.422 16.609 1 95.19 26 LYS B C 1
ATOM 1580 O O . LYS B 1 26 ? -15.164 21.375 16.828 1 95.19 26 LYS B O 1
ATOM 1585 N N . ASN B 1 27 ? -13.203 20.641 16.281 1 93.62 27 ASN B N 1
ATOM 1586 C CA . ASN B 1 27 ? -12.594 21.969 16.281 1 93.62 27 ASN B CA 1
ATOM 1587 C C . ASN B 1 27 ? -12.383 22.5 14.867 1 93.62 27 ASN B C 1
ATOM 1589 O O . ASN B 1 27 ? -11.602 23.438 14.656 1 93.62 27 ASN B O 1
ATOM 1593 N N . LEU B 1 28 ? -13.023 21.906 13.859 1 97.25 28 LEU B N 1
ATOM 1594 C CA . LEU B 1 28 ? -12.906 22.344 12.469 1 97.25 28 LEU B CA 1
ATOM 1595 C C . LEU B 1 28 ? -14.125 23.141 12.031 1 97.25 28 LEU B C 1
ATOM 1597 O O . LEU B 1 28 ? -15.219 22.953 12.578 1 97.25 28 LEU B O 1
ATOM 1601 N N . ASP B 1 29 ? -13.977 24.062 11.156 1 97.06 29 ASP B N 1
ATOM 1602 C CA . ASP B 1 29 ? -15.117 24.719 10.531 1 97.06 29 ASP B CA 1
ATOM 1603 C C . ASP B 1 29 ? -15.977 23.719 9.766 1 97.06 29 ASP B C 1
ATOM 1605 O O . ASP B 1 29 ? -15.516 22.641 9.414 1 97.06 29 ASP B O 1
ATOM 1609 N N . PRO B 1 30 ? -17.203 24.031 9.445 1 97.38 30 PRO B N 1
ATOM 1610 C CA . PRO B 1 30 ? -18.172 23.078 8.883 1 97.38 30 PRO B CA 1
ATOM 1611 C C . PRO B 1 30 ? -17.703 22.469 7.57 1 97.38 30 PRO B C 1
ATOM 1613 O O . PRO B 1 30 ? -17.859 21.266 7.352 1 97.38 30 PRO B O 1
ATOM 1616 N N . VAL B 1 31 ? -17.141 23.25 6.699 1 98 31 VAL B N 1
ATOM 1617 C CA . VAL B 1 31 ? -16.703 22.766 5.398 1 98 31 VAL B CA 1
ATOM 1618 C C . VAL B 1 31 ? -15.57 21.766 5.578 1 98 31 VAL B C 1
ATOM 1620 O O . VAL B 1 31 ? -15.602 20.656 5.016 1 98 31 VAL B O 1
ATOM 1623 N N . SER B 1 32 ? -14.562 22.078 6.344 1 98.25 32 SER B N 1
ATOM 1624 C CA . SER B 1 32 ? -13.438 21.203 6.637 1 98.25 32 SER B CA 1
ATOM 1625 C C . SER B 1 32 ? -13.898 19.922 7.332 1 98.25 32 SER B C 1
ATOM 1627 O O . SER B 1 32 ? -13.391 18.828 7.043 1 98.25 32 SER B O 1
ATOM 1629 N N . ARG B 1 33 ? -14.797 20.109 8.219 1 98.06 33 ARG B N 1
ATOM 1630 C CA . ARG B 1 33 ? -15.352 18.969 8.93 1 98.06 33 ARG B CA 1
ATOM 1631 C C . ARG B 1 33 ? -16.016 17.984 7.965 1 98.06 33 ARG B C 1
ATOM 1633 O O . ARG B 1 33 ? -15.828 16.781 8.078 1 98.06 33 ARG B O 1
ATOM 1640 N N . ASP B 1 34 ? -16.766 18.469 7.031 1 98.12 34 ASP B N 1
ATOM 1641 C CA . ASP B 1 34 ? -17.438 17.625 6.043 1 98.12 34 ASP B CA 1
ATOM 1642 C C . ASP B 1 34 ? -16.406 16.844 5.223 1 98.12 34 ASP B C 1
ATOM 1644 O O . ASP B 1 34 ? -16.625 15.664 4.922 1 98.12 34 ASP B O 1
ATOM 1648 N 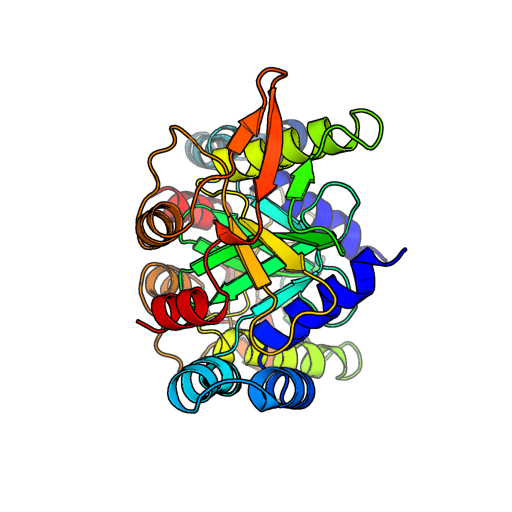N . ILE B 1 35 ? -15.383 17.516 4.863 1 98.44 35 ILE B N 1
ATOM 1649 C CA . ILE B 1 35 ? -14.32 16.875 4.102 1 98.44 35 ILE B CA 1
ATOM 1650 C C . ILE B 1 35 ? -13.711 15.742 4.938 1 98.44 35 ILE B C 1
ATOM 1652 O O . ILE B 1 35 ? -13.547 14.625 4.453 1 98.44 35 ILE B O 1
ATOM 1656 N N . LEU B 1 36 ? -13.43 16.031 6.188 1 98.44 36 LEU B N 1
ATOM 1657 C CA . LEU B 1 36 ? -12.867 15.023 7.074 1 98.44 36 LEU B CA 1
ATOM 1658 C C . LEU B 1 36 ? -13.82 13.844 7.227 1 98.44 36 LEU B C 1
ATOM 1660 O O . LEU B 1 36 ? -13.398 12.688 7.16 1 98.44 36 LEU B O 1
ATOM 1664 N N . TYR B 1 37 ? -15.109 14.078 7.34 1 98.25 37 TYR B N 1
ATOM 1665 C CA . TYR B 1 37 ? -16.125 13.062 7.59 1 98.25 37 TYR B CA 1
ATOM 1666 C C . TYR B 1 37 ? -16.328 12.188 6.359 1 98.25 37 TYR B C 1
ATOM 1668 O O . TYR B 1 37 ? -16.891 11.086 6.457 1 98.25 37 TYR B O 1
ATOM 1676 N N . SER B 1 38 ? -15.938 12.719 5.227 1 98.44 38 SER B N 1
ATOM 1677 C CA . SER B 1 38 ? -16.062 11.906 4.02 1 98.44 38 SER B CA 1
ATOM 1678 C C . SER B 1 38 ? -15.25 10.617 4.133 1 98.44 38 SER B C 1
ATOM 1680 O O . SER B 1 38 ? -15.531 9.633 3.447 1 98.44 38 SER B O 1
ATOM 1682 N N . LEU B 1 39 ? -14.242 10.562 5.031 1 98.5 39 LEU B N 1
ATOM 1683 C CA . LEU B 1 39 ? -13.406 9.383 5.215 1 98.5 39 LEU B CA 1
ATOM 1684 C C . LEU B 1 39 ? -14.203 8.227 5.809 1 98.5 39 LEU B C 1
ATOM 1686 O O . LEU B 1 39 ? -13.805 7.066 5.703 1 98.5 39 LEU B O 1
ATOM 1690 N N . ILE B 1 40 ? -15.297 8.539 6.461 1 98.19 40 ILE B N 1
ATOM 1691 C CA . ILE B 1 40 ? -16.141 7.492 7.035 1 98.19 40 ILE B CA 1
ATOM 1692 C C . ILE B 1 40 ? -16.75 6.652 5.918 1 98.19 40 ILE B C 1
ATOM 1694 O O . ILE B 1 40 ? -16.797 5.422 6.012 1 98.19 40 ILE B O 1
ATOM 1698 N N . SER B 1 41 ? -17.109 7.266 4.828 1 97.19 41 SER B N 1
ATOM 1699 C CA . SER B 1 41 ? -17.734 6.562 3.723 1 97.19 41 SER B CA 1
ATOM 1700 C C . SER B 1 41 ? -16.734 6.211 2.635 1 97.19 41 SER B C 1
ATOM 1702 O O . SER B 1 41 ? -16.984 5.344 1.798 1 97.19 41 SER B O 1
ATOM 1704 N N . LYS B 1 42 ? -15.609 6.918 2.613 1 97.19 42 LYS B N 1
ATOM 1705 C CA . LYS B 1 42 ? -14.555 6.68 1.634 1 97.19 42 LYS B CA 1
ATOM 1706 C C . LYS B 1 42 ? -13.203 6.492 2.318 1 97.19 42 LYS B C 1
ATOM 1708 O O . LYS B 1 42 ? -12.266 7.258 2.078 1 97.19 42 LYS B O 1
ATOM 1713 N N . PRO B 1 43 ? -13.109 5.516 3.121 1 98.31 43 PRO B N 1
ATOM 1714 C CA . PRO B 1 43 ? -11.875 5.293 3.877 1 98.31 43 PRO B CA 1
ATOM 1715 C C . PRO B 1 43 ? -10.719 4.812 2.996 1 98.31 43 PRO B C 1
ATOM 1717 O O . PRO B 1 43 ? -10.953 4.34 1.878 1 98.31 43 PRO B O 1
ATOM 1720 N N . PHE B 1 44 ? -9.562 5.027 3.475 1 98.38 44 PHE B N 1
ATOM 1721 C CA . PHE B 1 44 ? -8.391 4.355 2.926 1 98.38 44 PHE B CA 1
ATOM 1722 C C . PHE B 1 44 ? -8.195 2.99 3.576 1 98.38 44 PHE B C 1
ATOM 1724 O O . PHE B 1 44 ? -8.602 2.779 4.723 1 98.38 44 PHE B O 1
ATOM 1731 N N . TYR B 1 45 ? -7.715 2.084 2.787 1 97.69 45 TYR B N 1
ATOM 1732 C CA . TYR B 1 45 ? -7.07 0.917 3.381 1 97.69 45 TYR B CA 1
ATOM 1733 C C . TYR B 1 45 ? -5.715 1.283 3.973 1 97.69 45 TYR B C 1
ATOM 1735 O O . TYR B 1 45 ? -4.801 1.679 3.246 1 97.69 45 TYR B O 1
AT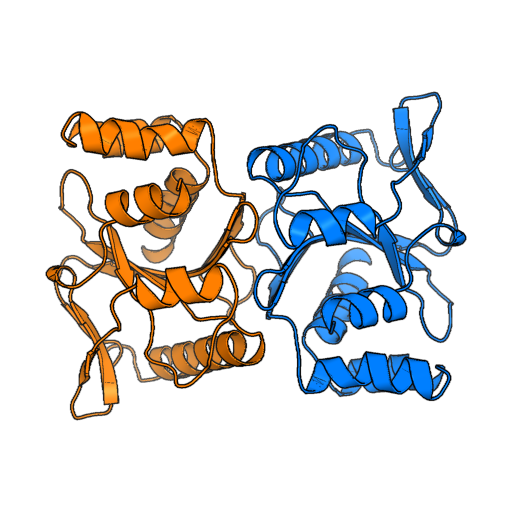OM 1743 N N . VAL B 1 46 ? -5.578 1.186 5.246 1 97.38 46 VAL B N 1
ATOM 1744 C CA . VAL B 1 46 ? -4.348 1.618 5.898 1 97.38 46 VAL B CA 1
ATOM 1745 C C . VAL B 1 46 ? -3.734 0.452 6.672 1 97.38 46 VAL B C 1
ATOM 1747 O O . VAL B 1 46 ? -4.441 -0.284 7.363 1 97.38 46 VAL B O 1
ATOM 1750 N N . SER B 1 47 ? -2.471 0.314 6.527 1 95.31 47 SER B N 1
ATOM 1751 C CA . SER B 1 47 ? -1.748 -0.747 7.223 1 95.31 47 SER B CA 1
ATOM 1752 C C . SER B 1 47 ? -0.454 -0.224 7.836 1 95.31 47 SER B C 1
ATOM 1754 O O . SER B 1 47 ? 0.247 0.584 7.223 1 95.31 47 SER B O 1
ATOM 1756 N N . ARG B 1 48 ? -0.253 -0.694 9.055 1 94.5 48 ARG B N 1
ATOM 1757 C CA . ARG B 1 48 ? 1.09 -0.52 9.594 1 94.5 48 ARG B CA 1
ATOM 1758 C C . ARG B 1 48 ? 2.068 -1.502 8.961 1 94.5 48 ARG B C 1
ATOM 1760 O O . ARG B 1 48 ? 1.688 -2.615 8.594 1 94.5 48 ARG B O 1
ATOM 1767 N N . THR B 1 49 ? 3.213 -1.032 8.836 1 92.81 49 THR B N 1
ATOM 1768 C CA . THR B 1 49 ? 4.219 -1.889 8.219 1 92.81 49 THR B CA 1
ATOM 1769 C C . THR B 1 49 ? 4.973 -2.688 9.273 1 92.81 49 THR B C 1
ATOM 1771 O O . THR B 1 49 ? 5.109 -2.242 10.414 1 92.81 49 THR B O 1
ATOM 1774 N N . ALA B 1 50 ? 5.281 -3.877 8.875 1 88.69 50 ALA B N 1
ATOM 1775 C CA . ALA B 1 50 ? 6.117 -4.699 9.75 1 88.69 50 ALA B CA 1
ATOM 1776 C C . ALA B 1 50 ? 7.594 -4.57 9.375 1 88.69 50 ALA B C 1
ATOM 1778 O O . ALA B 1 50 ? 7.926 -4.398 8.203 1 88.69 50 ALA B O 1
ATOM 1779 N N . GLY B 1 51 ? 8.406 -4.613 10.336 1 79.25 51 GLY B N 1
ATOM 1780 C CA . GLY B 1 51 ? 9.844 -4.555 10.102 1 79.25 51 GLY B CA 1
ATOM 1781 C C . GLY B 1 51 ? 10.445 -3.195 10.391 1 79.25 51 GLY B C 1
ATOM 1782 O O . GLY B 1 51 ? 9.734 -2.189 10.422 1 79.25 51 GLY B O 1
ATOM 1783 N N . SER B 1 52 ? 11.609 -3.146 10.508 1 74.38 52 SER B N 1
ATOM 1784 C CA . SER B 1 52 ? 12.289 -1.944 10.977 1 74.38 52 SER B CA 1
ATOM 1785 C C . SER B 1 52 ? 12.656 -1.029 9.812 1 74.38 52 SER B C 1
ATOM 1787 O O . SER B 1 52 ? 12.984 0.142 10.016 1 74.38 52 SER B O 1
ATOM 1789 N N . PHE B 1 53 ? 12.547 -1.562 8.609 1 72 53 PHE B N 1
ATOM 1790 C CA . PHE B 1 53 ? 13.102 -0.775 7.516 1 72 53 PHE B CA 1
ATOM 1791 C C . PHE B 1 53 ? 11.984 -0.198 6.652 1 72 53 PHE B C 1
ATOM 1793 O O . PHE B 1 53 ? 12.25 0.494 5.664 1 72 53 PHE B O 1
ATOM 1800 N N . GLY B 1 54 ? 10.836 -0.434 7.094 1 82.56 54 GLY B N 1
ATOM 1801 C CA . GLY B 1 54 ? 9.734 0.086 6.301 1 82.56 54 GLY B CA 1
ATOM 1802 C C . GLY B 1 54 ? 9.133 1.357 6.875 1 82.56 54 GLY B C 1
ATOM 1803 O O . GLY B 1 54 ? 9.578 1.844 7.914 1 82.56 54 GLY B O 1
ATOM 1804 N N . ALA B 1 55 ? 8.289 1.974 6.043 1 91.94 55 ALA B N 1
ATOM 1805 C CA . ALA B 1 55 ? 7.574 3.164 6.496 1 91.94 55 ALA B CA 1
ATOM 1806 C C . ALA B 1 55 ? 6.648 2.836 7.664 1 91.94 55 ALA B C 1
ATOM 1808 O O . ALA B 1 55 ? 6.473 1.668 8.016 1 91.94 55 ALA B O 1
ATOM 1809 N N . ASP B 1 56 ? 6.148 3.816 8.289 1 93.5 56 ASP B N 1
ATOM 1810 C CA . ASP B 1 56 ? 5.242 3.617 9.414 1 93.5 56 ASP B CA 1
ATOM 1811 C C . ASP B 1 56 ? 3.883 3.105 8.945 1 93.5 56 ASP B C 1
ATOM 1813 O O . ASP B 1 56 ? 3.326 2.176 9.531 1 93.5 56 ASP B O 1
ATOM 1817 N N . LEU B 1 57 ? 3.357 3.695 7.871 1 96.56 57 LEU B N 1
ATOM 1818 C CA . LEU B 1 57 ? 2.031 3.371 7.355 1 96.56 57 LEU B CA 1
ATOM 1819 C C . LEU B 1 57 ? 2.045 3.293 5.832 1 96.56 57 LEU B C 1
ATOM 1821 O O . LEU B 1 57 ? 2.826 3.988 5.176 1 96.56 57 LEU B O 1
ATOM 1825 N N . ILE B 1 58 ? 1.23 2.51 5.336 1 97.44 58 ILE B N 1
ATOM 1826 C CA . ILE B 1 58 ? 0.85 2.521 3.926 1 97.44 58 ILE B CA 1
ATOM 1827 C C . ILE B 1 58 ? -0.657 2.734 3.801 1 97.44 58 ILE B C 1
ATOM 1829 O O . ILE B 1 58 ? -1.44 2.111 4.52 1 97.44 58 ILE B O 1
ATOM 1833 N N . SER B 1 59 ? -1.052 3.664 3.002 1 98.19 59 SER B N 1
ATOM 1834 C CA . SER B 1 59 ? -2.467 3.941 2.773 1 98.19 59 SER B CA 1
ATOM 1835 C C . SER B 1 59 ? -2.818 3.838 1.293 1 98.19 59 SER B C 1
ATOM 1837 O O . SER B 1 59 ? -2.088 4.348 0.439 1 98.19 59 SER B O 1
ATOM 1839 N N . LEU B 1 60 ? -3.879 3.172 1.007 1 97.88 60 LEU B N 1
ATOM 1840 C CA . LEU B 1 60 ? -4.312 2.898 -0.36 1 97.88 60 LEU B CA 1
ATOM 1841 C C . LEU B 1 60 ? -5.773 3.279 -0.552 1 97.88 60 LEU B C 1
ATOM 1843 O O . LEU B 1 60 ? -6.605 3.033 0.325 1 97.88 60 LEU B O 1
ATOM 1847 N N . ARG B 1 61 ? -6.09 3.824 -1.662 1 97.5 61 ARG B N 1
ATOM 1848 C CA . ARG B 1 61 ? -7.465 4.027 -2.109 1 97.5 61 ARG B CA 1
ATOM 1849 C C . ARG B 1 61 ? -7.527 4.219 -3.621 1 97.5 61 ARG B C 1
ATOM 1851 O O . ARG B 1 61 ? -6.863 5.098 -4.168 1 97.5 61 ARG B O 1
ATOM 1858 N N . ASP B 1 62 ? -8.312 3.383 -4.258 1 95.94 62 ASP B N 1
ATOM 1859 C CA . ASP B 1 62 ? -8.352 3.42 -5.715 1 95.94 62 ASP B CA 1
ATOM 1860 C C . ASP B 1 62 ? -6.941 3.328 -6.301 1 95.94 62 ASP B C 1
ATOM 1862 O O . ASP B 1 62 ? -6.203 2.387 -6.012 1 95.94 62 ASP B O 1
ATOM 1866 N N . ASP B 1 63 ? -6.492 4.289 -7.098 1 95 63 ASP B N 1
ATOM 1867 C CA . ASP B 1 63 ? -5.164 4.254 -7.707 1 95 63 ASP B CA 1
ATOM 1868 C C . ASP B 1 63 ? -4.191 5.156 -6.949 1 95 63 ASP B C 1
ATOM 1870 O O . ASP B 1 63 ? -3.145 5.531 -7.484 1 95 63 ASP B O 1
ATOM 1874 N N . TYR B 1 64 ? -4.598 5.523 -5.691 1 96.88 64 TYR B N 1
ATOM 1875 C CA . TYR B 1 64 ? -3.693 6.293 -4.844 1 96.88 64 TYR B CA 1
ATOM 1876 C C . TYR B 1 64 ? -2.996 5.395 -3.83 1 96.88 64 TYR B C 1
ATOM 1878 O O . TYR B 1 64 ? -3.619 4.504 -3.248 1 96.88 64 TYR B O 1
ATOM 1886 N N . SER B 1 65 ? -1.779 5.602 -3.701 1 97.62 65 SER B N 1
ATOM 1887 C CA . SER B 1 65 ? -1.003 4.945 -2.654 1 97.62 65 SER B CA 1
ATOM 1888 C C . SER B 1 65 ? -0.072 5.93 -1.957 1 97.62 65 SER B C 1
ATOM 1890 O O . SER B 1 65 ? 0.509 6.805 -2.602 1 97.62 65 SER B O 1
ATOM 1892 N N . MET B 1 66 ? 0.031 5.836 -0.678 1 98.12 66 MET B N 1
ATOM 1893 C CA . MET B 1 66 ? 0.975 6.652 0.078 1 98.12 66 MET B CA 1
ATOM 1894 C C . MET B 1 66 ? 1.819 5.789 1.009 1 98.12 66 MET B C 1
ATOM 1896 O O . MET B 1 66 ? 1.283 5.004 1.79 1 98.12 66 MET B O 1
ATOM 1900 N N . VAL B 1 67 ? 3.094 5.883 0.85 1 97.62 67 VAL B N 1
ATOM 1901 C CA . VAL B 1 67 ? 4.055 5.371 1.821 1 97.62 67 VAL B CA 1
ATOM 1902 C C . VAL B 1 67 ? 4.391 6.461 2.838 1 97.62 67 VAL B C 1
ATOM 1904 O O . VAL B 1 67 ? 5.066 7.438 2.51 1 97.62 67 VAL B O 1
ATOM 1907 N N . ILE B 1 68 ? 3.961 6.25 4.094 1 97.06 68 ILE B N 1
ATOM 1908 C CA . ILE B 1 68 ? 3.902 7.395 4.996 1 97.06 68 ILE B CA 1
ATOM 1909 C C . ILE B 1 68 ? 4.875 7.191 6.156 1 97.06 68 ILE B C 1
ATOM 1911 O O . ILE B 1 68 ? 4.809 6.176 6.855 1 97.06 68 ILE B O 1
ATOM 1915 N N . GLU B 1 69 ? 5.754 8.094 6.371 1 94.38 69 GLU B N 1
ATOM 1916 C CA . GLU B 1 69 ? 6.586 8.227 7.562 1 94.38 69 GLU B CA 1
ATOM 1917 C C . GLU B 1 69 ? 6.02 9.266 8.523 1 94.38 69 GLU B C 1
ATOM 1919 O O . GLU B 1 69 ? 5.891 10.438 8.172 1 94.38 69 GLU B O 1
ATOM 1924 N N . VAL B 1 70 ? 5.684 8.859 9.727 1 95.25 70 VAL B N 1
ATOM 1925 C CA . VAL B 1 70 ? 5.012 9.727 10.688 1 95.25 70 VAL B CA 1
ATOM 1926 C C . VAL B 1 70 ? 6.039 10.375 11.609 1 95.25 70 VAL B C 1
ATOM 1928 O O . VAL B 1 70 ? 6.926 9.695 12.141 1 95.25 70 VAL B O 1
ATOM 1931 N N . LYS B 1 71 ? 5.969 11.672 11.727 1 93.19 71 LYS B N 1
ATOM 1932 C CA . LYS B 1 71 ? 6.754 12.461 12.672 1 93.19 71 LYS B CA 1
ATOM 1933 C C . LYS B 1 71 ? 5.852 13.305 13.562 1 93.19 71 LYS B C 1
ATOM 1935 O O . LYS B 1 71 ? 4.836 13.836 13.109 1 93.19 71 LYS B O 1
ATOM 1940 N N . SER B 1 72 ? 6.195 13.359 14.828 1 95.44 72 SER B N 1
ATOM 1941 C CA . SER B 1 72 ? 5.445 14.219 15.742 1 95.44 72 SER B CA 1
ATOM 1942 C C . SER B 1 72 ? 6.379 15.062 16.594 1 95.44 72 SER B C 1
ATOM 1944 O O . SER B 1 72 ? 7.496 14.641 16.906 1 95.44 72 SER B O 1
ATOM 1946 N N . SER B 1 73 ? 5.949 16.281 16.906 1 95.12 73 SER B N 1
ATOM 1947 C CA . SER B 1 73 ? 6.758 17.188 17.719 1 95.12 73 SER B CA 1
ATOM 1948 C C . SER B 1 73 ? 5.906 18.297 18.344 1 95.12 73 SER B C 1
ATOM 1950 O O . SER B 1 73 ? 4.797 18.562 17.875 1 95.12 73 SER B O 1
ATOM 1952 N N . GLU B 1 74 ? 6.41 18.922 19.375 1 95.75 74 GLU B N 1
ATOM 1953 C CA . GLU B 1 74 ? 5.816 20.141 19.938 1 95.75 74 GLU B CA 1
ATOM 1954 C C . GLU B 1 74 ? 6.324 21.375 19.234 1 95.75 74 GLU B C 1
ATOM 1956 O O . GLU B 1 74 ? 5.742 22.453 19.359 1 95.75 74 GLU B O 1
ATOM 1961 N N . ARG B 1 75 ? 7.438 21.172 18.5 1 95 75 ARG B N 1
ATOM 1962 C CA . ARG B 1 75 ? 8.047 22.281 17.781 1 95 75 ARG B CA 1
ATOM 1963 C C . ARG B 1 75 ? 7.551 22.328 16.344 1 95 75 ARG B C 1
ATOM 1965 O O . ARG B 1 75 ? 7.328 21.297 15.719 1 95 75 ARG B O 1
ATOM 1972 N N . GLU B 1 76 ? 7.488 23.547 15.844 1 96.25 76 GLU B N 1
ATOM 1973 C CA . GLU B 1 76 ? 6.961 23.75 14.5 1 96.25 76 GLU B CA 1
ATOM 1974 C C . GLU B 1 76 ? 7.98 23.328 13.438 1 96.25 76 GLU B C 1
ATOM 1976 O O . GLU B 1 76 ? 7.641 23.188 12.266 1 96.25 76 GLU B O 1
ATOM 1981 N N . GLN B 1 77 ? 9.234 23.203 13.914 1 94.06 77 GLN B N 1
ATOM 1982 C CA . GLN B 1 77 ? 10.281 22.766 13 1 94.06 77 GLN B CA 1
ATOM 1983 C C . GLN B 1 77 ? 10.992 21.531 13.539 1 94.06 77 GLN B C 1
ATOM 1985 O O . GLN B 1 77 ? 11.289 21.438 14.727 1 94.06 77 GLN B O 1
ATOM 1990 N N . LEU B 1 78 ? 11.125 20.516 12.625 1 89 78 LEU B N 1
ATOM 1991 C CA . LEU B 1 78 ? 11.844 19.297 12.953 1 89 78 LEU B CA 1
ATOM 1992 C C . LEU B 1 78 ? 12.992 19.047 11.984 1 89 78 LEU B C 1
ATOM 1994 O O . LEU B 1 78 ? 12.781 19.031 10.766 1 89 78 LEU B O 1
ATOM 1998 N N . THR B 1 79 ? 14.188 18.953 12.484 1 83 79 THR B N 1
ATOM 1999 C CA . THR B 1 79 ? 15.352 18.641 11.664 1 83 79 THR B CA 1
ATOM 2000 C C . THR B 1 79 ? 15.773 17.188 11.859 1 83 79 THR B C 1
ATOM 2002 O O . THR B 1 79 ? 15.805 16.688 12.992 1 83 79 THR B O 1
ATOM 2005 N N . PHE B 1 80 ? 16.031 16.406 10.828 1 78.38 80 PHE B N 1
ATOM 2006 C CA . PHE B 1 80 ? 16.359 14.984 10.891 1 78.38 80 PHE B CA 1
ATOM 2007 C C . PHE B 1 80 ? 17.781 14.781 11.414 1 78.38 80 PHE B C 1
ATOM 2009 O O . PHE B 1 80 ? 18.172 13.656 11.727 1 78.38 80 PHE B O 1
ATOM 2016 N N . SER B 1 81 ? 18.641 15.703 11.539 1 63.69 81 SER B N 1
ATOM 2017 C CA . SER B 1 81 ? 20.016 15.586 11.992 1 63.69 81 SER B CA 1
ATOM 2018 C C . SER B 1 81 ? 20.094 15.141 13.445 1 63.69 81 SER B C 1
ATOM 2020 O O . SER B 1 81 ? 21.094 14.586 13.883 1 63.69 81 SER B O 1
ATOM 2022 N N . GLU B 1 82 ? 19.062 15.406 14.195 1 54.03 82 GLU B N 1
ATOM 2023 C CA . GLU B 1 82 ? 19.266 15.367 15.641 1 54.03 82 GLU B CA 1
ATOM 2024 C C . GLU B 1 82 ? 19.609 13.961 16.109 1 54.03 82 GLU B C 1
ATOM 2026 O O . GLU B 1 82 ? 20.297 13.789 17.125 1 54.03 82 GLU B O 1
ATOM 2031 N N . SER B 1 83 ? 19 12.852 15.562 1 49.53 83 SER B N 1
ATOM 2032 C CA . SER B 1 83 ? 19.188 11.57 16.234 1 49.53 83 SER B CA 1
ATOM 2033 C C . SER B 1 83 ? 20.281 10.758 15.57 1 49.53 83 SER B C 1
ATOM 2035 O O . SER B 1 83 ? 20.172 9.531 15.453 1 49.53 83 SER B O 1
ATOM 2037 N N . SER B 1 84 ? 21.516 11.086 15.438 1 53 84 SER B N 1
ATOM 2038 C CA . SER B 1 84 ? 22.75 10.359 15.18 1 53 84 SER B CA 1
ATOM 2039 C C . SER B 1 84 ? 22.875 9.969 13.711 1 53 84 SER B C 1
ATOM 2041 O O . SER B 1 84 ? 23.625 9.047 13.367 1 53 84 SER B O 1
ATOM 2043 N N . GLY B 1 85 ? 22.297 10.656 12.82 1 62.03 85 GLY B N 1
ATOM 2044 C CA . GLY B 1 85 ? 22.531 10.359 11.414 1 62.03 85 GLY B CA 1
ATOM 2045 C C . GLY B 1 85 ? 21.797 9.125 10.938 1 62.03 85 GLY B C 1
ATOM 2046 O O . GLY B 1 85 ? 21.547 8.969 9.734 1 62.03 85 GLY B O 1
ATOM 2047 N N . VAL B 1 86 ? 21.531 8.141 11.828 1 65.62 86 VAL B N 1
ATOM 2048 C CA . VAL B 1 86 ? 20.891 6.867 11.516 1 65.62 86 VAL B CA 1
ATOM 2049 C C . VAL B 1 86 ? 19.5 7.113 10.922 1 65.62 86 VAL B C 1
ATOM 2051 O O . VAL B 1 86 ? 19.125 6.48 9.938 1 65.62 86 VAL B O 1
ATOM 2054 N N . LYS B 1 87 ? 18.844 8.125 11.391 1 69.06 87 LYS B N 1
ATOM 2055 C CA . LYS B 1 87 ? 17.5 8.422 10.914 1 69.06 87 LYS B CA 1
ATOM 2056 C C . LYS B 1 87 ? 17.531 8.977 9.492 1 69.06 87 LYS B C 1
ATOM 2058 O O . LYS B 1 87 ? 16.672 8.641 8.672 1 69.06 87 LYS B O 1
ATOM 2063 N N . GLN B 1 88 ? 18.531 9.711 9.242 1 74.12 88 GLN B N 1
ATOM 2064 C CA . GLN B 1 88 ? 18.688 10.273 7.91 1 74.12 88 GLN B CA 1
ATOM 2065 C C . GLN B 1 88 ? 18.984 9.188 6.879 1 74.12 88 GLN B C 1
ATOM 2067 O O . GLN B 1 88 ? 18.391 9.18 5.797 1 74.12 88 GLN B O 1
ATOM 2072 N N . GLU B 1 89 ? 19.828 8.289 7.23 1 77.38 89 GLU B N 1
ATOM 2073 C CA . GLU B 1 89 ? 20.172 7.195 6.328 1 77.38 89 GLU B CA 1
ATOM 2074 C C . GLU B 1 89 ? 18.969 6.316 6.035 1 77.38 89 GLU B C 1
ATOM 2076 O O . GLU B 1 89 ? 18.75 5.898 4.895 1 77.38 89 GLU B O 1
ATOM 2081 N N . GLN B 1 90 ? 18.188 6.074 7.02 1 75.81 90 GLN B N 1
ATOM 2082 C CA . GLN B 1 90 ? 16.984 5.258 6.855 1 75.81 90 GLN B CA 1
ATOM 2083 C C . GLN B 1 90 ? 15.961 5.949 5.957 1 75.81 90 GLN B C 1
ATOM 2085 O O . GLN B 1 90 ? 15.336 5.312 5.109 1 75.81 90 GLN B O 1
ATOM 2090 N N . ALA B 1 91 ? 15.914 7.27 6.156 1 77.56 91 ALA B N 1
ATOM 2091 C CA . ALA B 1 91 ? 14.992 8.055 5.336 1 77.56 91 ALA B CA 1
ATOM 2092 C C . ALA B 1 91 ? 15.391 8.008 3.865 1 77.56 91 ALA B C 1
ATOM 2094 O O . ALA B 1 91 ? 14.539 7.84 2.986 1 77.56 91 ALA B O 1
ATOM 2095 N N . ILE B 1 92 ? 16.641 8.078 3.65 1 83.19 92 ILE B N 1
ATOM 2096 C CA . ILE B 1 92 ? 17.156 8.07 2.287 1 83.19 92 ILE B CA 1
ATOM 2097 C C . ILE B 1 92 ? 16.938 6.699 1.657 1 83.19 92 ILE B C 1
ATOM 2099 O O . ILE B 1 92 ? 16.531 6.598 0.499 1 83.19 92 ILE B O 1
ATOM 2103 N N . LYS B 1 93 ? 17.172 5.738 2.422 1 87.88 93 LYS B N 1
ATOM 2104 C CA . LYS B 1 93 ? 17 4.379 1.92 1 87.88 93 LYS B CA 1
ATOM 2105 C C . LYS B 1 93 ? 15.531 4.117 1.571 1 87.88 93 LYS B C 1
ATOM 2107 O O . LYS B 1 93 ? 15.227 3.578 0.504 1 87.88 93 LYS B O 1
ATOM 2112 N N . LEU B 1 94 ? 14.727 4.547 2.422 1 90.25 94 LEU B N 1
ATOM 2113 C CA . LEU B 1 94 ? 13.297 4.371 2.193 1 90.25 94 LEU B CA 1
ATOM 2114 C C . LEU B 1 94 ? 12.836 5.188 0.99 1 90.25 94 LEU B C 1
ATOM 2116 O O . LEU B 1 94 ? 12.062 4.695 0.163 1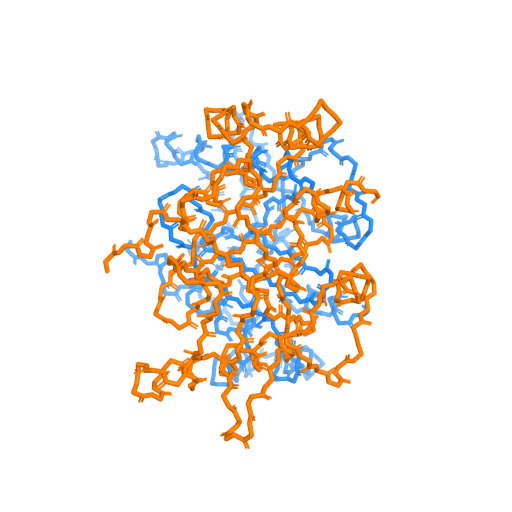 90.25 94 LEU B O 1
ATOM 2120 N N . ASN B 1 95 ? 13.352 6.363 0.926 1 91.44 95 ASN B N 1
ATOM 2121 C CA . ASN B 1 95 ? 13.008 7.227 -0.2 1 91.44 95 ASN B CA 1
ATOM 2122 C C . ASN B 1 95 ? 13.453 6.613 -1.527 1 91.44 95 ASN B C 1
ATOM 2124 O O . ASN B 1 95 ? 12.703 6.625 -2.502 1 91.44 95 ASN B O 1
ATOM 2128 N N . ASN B 1 96 ? 14.609 6.074 -1.563 1 93.56 96 ASN B N 1
ATOM 2129 C CA . ASN B 1 96 ? 15.125 5.465 -2.785 1 93.56 96 ASN B CA 1
ATOM 2130 C C . ASN B 1 96 ? 14.312 4.234 -3.182 1 93.56 96 ASN B C 1
ATOM 2132 O O . ASN B 1 96 ? 14.062 4.004 -4.367 1 93.56 96 ASN B O 1
ATOM 2136 N N . ARG B 1 97 ? 13.906 3.498 -2.223 1 94.38 97 ARG B N 1
ATOM 2137 C CA . ARG B 1 97 ? 13.055 2.346 -2.498 1 94.38 97 ARG B CA 1
ATOM 2138 C C . ARG B 1 97 ? 11.742 2.779 -3.135 1 94.38 97 ARG B C 1
ATOM 2140 O O . ARG B 1 97 ? 11.258 2.137 -4.066 1 94.38 97 ARG B O 1
ATOM 2147 N N . CYS B 1 98 ? 11.211 3.816 -2.607 1 96.94 98 CYS B N 1
ATOM 2148 C CA . CYS B 1 98 ? 9.984 4.359 -3.186 1 96.94 98 CYS B CA 1
ATOM 2149 C C . CYS B 1 98 ? 10.211 4.793 -4.629 1 96.94 98 CYS B C 1
ATOM 2151 O O . CYS B 1 98 ? 9.477 4.379 -5.531 1 96.94 98 CYS B O 1
ATOM 2153 N N . ILE B 1 99 ? 11.266 5.562 -4.812 1 96.81 99 ILE B N 1
ATOM 2154 C CA . ILE B 1 99 ? 11.547 6.137 -6.125 1 96.81 99 ILE B CA 1
ATOM 2155 C C . ILE B 1 99 ? 11.719 5.02 -7.152 1 96.81 99 ILE B C 1
ATOM 2157 O O . ILE B 1 99 ? 11.188 5.102 -8.258 1 96.81 99 ILE B O 1
ATOM 2161 N N . ASN B 1 100 ? 12.391 3.951 -6.773 1 96.12 100 ASN B N 1
ATOM 2162 C CA . ASN B 1 100 ? 12.648 2.834 -7.676 1 96.12 100 ASN B CA 1
ATOM 2163 C C . ASN B 1 100 ? 11.352 2.143 -8.094 1 96.12 100 ASN B C 1
ATOM 2165 O O . ASN B 1 100 ? 11.312 1.467 -9.125 1 96.12 100 ASN B O 1
ATOM 2169 N N . SER B 1 101 ? 10.312 2.312 -7.352 1 97.25 101 SER B N 1
ATOM 2170 C CA . SER B 1 101 ? 9.031 1.666 -7.625 1 97.25 101 SER B CA 1
ATOM 2171 C C . SER B 1 101 ? 8.016 2.66 -8.18 1 97.25 101 SER B C 1
ATOM 2173 O O . SER B 1 101 ? 6.816 2.375 -8.219 1 97.25 101 SER B O 1
ATOM 2175 N N . GLY B 1 102 ? 8.492 3.844 -8.555 1 96.5 102 GLY B N 1
ATOM 2176 C CA . GLY B 1 102 ? 7.605 4.852 -9.109 1 96.5 102 GLY B CA 1
ATOM 2177 C C . GLY B 1 102 ? 6.781 5.566 -8.055 1 96.5 102 GLY B C 1
ATOM 2178 O O . GLY B 1 102 ? 5.691 6.066 -8.344 1 96.5 102 GLY B O 1
ATOM 2179 N N . LEU B 1 103 ? 7.297 5.535 -6.855 1 97.5 103 LEU B N 1
ATOM 2180 C CA . LEU B 1 103 ? 6.609 6.133 -5.715 1 97.5 103 LEU B CA 1
ATOM 2181 C C . LEU B 1 103 ? 7.473 7.203 -5.055 1 97.5 103 LEU B C 1
ATOM 2183 O O . LEU B 1 103 ? 8.586 7.477 -5.516 1 97.5 103 LEU B O 1
ATOM 2187 N N . PHE B 1 104 ? 6.941 7.871 -4.137 1 97.19 104 PHE B N 1
ATOM 2188 C CA . PHE B 1 104 ? 7.66 8.789 -3.264 1 97.19 104 PHE B CA 1
ATOM 2189 C C . PHE B 1 104 ? 7.215 8.625 -1.816 1 97.19 104 PHE B C 1
ATOM 2191 O O . PHE B 1 104 ? 6.094 8.188 -1.553 1 97.19 104 PHE B O 1
ATOM 2198 N N . ILE B 1 105 ? 8.102 8.945 -0.969 1 96.06 105 ILE B N 1
ATOM 2199 C CA . ILE B 1 105 ? 7.758 8.906 0.448 1 96.06 105 ILE B CA 1
ATOM 2200 C C . ILE B 1 105 ? 6.898 10.117 0.808 1 96.06 105 ILE B C 1
ATOM 2202 O O . ILE B 1 105 ? 7.133 11.219 0.309 1 96.06 105 ILE B O 1
ATOM 2206 N N . THR B 1 106 ? 5.93 9.898 1.64 1 97.25 106 THR B N 1
ATOM 2207 C CA . THR B 1 106 ? 5.121 10.969 2.221 1 97.25 106 THR B CA 1
ATOM 2208 C C . THR B 1 106 ? 5.426 11.125 3.709 1 97.25 106 THR B C 1
ATOM 2210 O O . THR B 1 106 ? 5.324 10.156 4.473 1 97.25 106 THR B O 1
ATOM 2213 N N . TYR B 1 107 ? 5.801 12.281 4.102 1 95.81 107 TYR B N 1
ATOM 2214 C CA . TYR B 1 107 ? 5.938 12.578 5.523 1 95.81 107 TYR B CA 1
ATOM 2215 C C . TYR B 1 107 ? 4.652 13.172 6.078 1 95.81 107 TYR B C 1
ATOM 2217 O O . TYR B 1 107 ? 4.09 14.109 5.5 1 95.81 107 TYR B O 1
ATOM 2225 N N . ALA B 1 108 ? 4.207 12.617 7.125 1 97.94 108 ALA B N 1
ATOM 2226 C CA . ALA B 1 108 ? 3.107 13.188 7.906 1 97.94 108 ALA B CA 1
ATOM 2227 C C . ALA B 1 108 ? 3.611 13.758 9.227 1 97.94 108 ALA B C 1
ATOM 2229 O O . ALA B 1 108 ? 4.051 13.016 10.109 1 97.94 108 ALA B O 1
ATOM 2230 N N . TYR B 1 109 ? 3.541 15.039 9.391 1 97.56 109 TYR B N 1
ATOM 2231 C CA . TYR B 1 109 ? 4.051 15.742 10.562 1 97.56 109 TYR B CA 1
ATOM 2232 C C . TYR B 1 109 ? 2.91 16.188 11.469 1 97.56 109 TYR B C 1
ATOM 2234 O O . TYR B 1 109 ? 2.111 17.047 11.094 1 97.56 109 TYR B O 1
ATOM 2242 N N . ARG B 1 110 ? 2.879 15.617 12.625 1 97.81 110 ARG B N 1
ATOM 2243 C CA . ARG B 1 110 ? 1.859 15.898 13.625 1 97.81 110 ARG B CA 1
ATOM 2244 C C . ARG B 1 110 ? 2.371 16.891 14.664 1 97.81 110 ARG B C 1
ATOM 2246 O O . ARG B 1 110 ? 3.227 16.547 15.484 1 97.81 110 ARG B O 1
ATOM 2253 N N . LEU B 1 111 ? 1.866 18.109 14.664 1 97.25 111 LEU B N 1
ATOM 2254 C CA . LEU B 1 111 ? 2.23 19.109 15.672 1 97.25 111 LEU B CA 1
ATOM 2255 C C . LEU B 1 111 ? 1.367 18.953 16.922 1 97.25 111 LEU B C 1
ATOM 2257 O O . LEU B 1 111 ? 0.138 19.016 16.844 1 97.25 111 LEU B O 1
ATOM 2261 N N . LYS B 1 112 ? 2.008 18.719 17.953 1 95.56 112 LYS B N 1
ATOM 2262 C CA . LYS B 1 112 ? 1.297 18.531 19.219 1 95.56 112 LYS B CA 1
ATOM 2263 C C . LYS B 1 112 ? 0.701 19.859 19.703 1 95.56 112 LYS B C 1
ATOM 2265 O O . LYS B 1 112 ? 1.263 20.922 19.469 1 95.56 112 LYS B O 1
ATOM 2270 N N . GLY B 1 113 ? -0.421 19.75 20.391 1 93.5 113 GLY B N 1
ATOM 2271 C CA . GLY B 1 113 ? -1.012 20.922 21.031 1 93.5 113 GLY B CA 1
ATOM 2272 C C . GLY B 1 113 ? -1.838 21.766 20.078 1 93.5 113 GLY B C 1
ATOM 2273 O O . GLY B 1 113 ? -2.234 22.891 20.422 1 93.5 113 GLY B O 1
ATOM 2274 N N . VAL B 1 114 ? -1.934 21.344 18.906 1 93 114 VAL B N 1
ATOM 2275 C CA . VAL B 1 114 ? -2.727 22.062 17.922 1 93 114 VAL B CA 1
ATOM 2276 C C . VAL B 1 114 ? -4.16 21.547 17.922 1 93 114 VAL B C 1
ATOM 2278 O O . VAL B 1 114 ? -4.383 20.328 17.938 1 93 114 VAL B O 1
ATOM 2281 N N . LYS B 1 115 ? -5.086 22.469 17.891 1 89.44 115 LYS B N 1
ATOM 2282 C CA . LYS B 1 115 ? -6.496 22.109 17.75 1 89.44 115 LYS B CA 1
ATOM 2283 C C . LYS B 1 115 ? -6.922 22.125 16.281 1 89.44 115 LYS B C 1
ATOM 2285 O O . LYS B 1 115 ? -6.344 22.844 15.477 1 89.44 115 LYS B O 1
ATOM 2290 N N . GLY B 1 116 ? -7.953 21.359 15.945 1 92.38 116 GLY B N 1
ATOM 2291 C CA . GLY B 1 116 ? -8.398 21.281 14.562 1 92.38 116 GLY B CA 1
ATOM 2292 C C . GLY B 1 116 ? -7.574 20.312 13.727 1 92.38 116 GLY B C 1
ATOM 2293 O O . GLY B 1 116 ? -7.449 19.141 14.062 1 92.38 116 GLY B O 1
ATOM 2294 N N . ASP B 1 117 ? -6.922 20.906 12.633 1 96.75 117 ASP B N 1
ATOM 2295 C CA . ASP B 1 117 ? -6.117 20.094 11.734 1 96.75 117 ASP B CA 1
ATOM 2296 C C . ASP B 1 117 ? -4.641 20.141 12.109 1 96.75 117 ASP B C 1
ATOM 2298 O O . ASP B 1 117 ? -3.922 21.047 11.688 1 96.75 117 ASP B O 1
ATOM 2302 N N . PRO B 1 118 ? -4.152 19.188 12.891 1 97.62 118 PRO B N 1
ATOM 2303 C CA . PRO B 1 118 ? -2.773 19.25 13.383 1 97.62 118 PRO B CA 1
ATOM 2304 C C . PRO B 1 118 ? -1.777 18.594 12.43 1 97.62 118 PRO B C 1
ATOM 2306 O O . PRO B 1 118 ? -0.576 18.562 12.711 1 97.62 118 PRO B O 1
ATOM 2309 N N . TRP B 1 119 ? -2.205 18.078 11.312 1 98.44 119 TRP B N 1
ATOM 2310 C CA . TRP B 1 119 ? -1.372 17.281 10.414 1 98.44 119 TRP B CA 1
ATOM 2311 C C . TRP B 1 119 ? -0.935 18.109 9.211 1 98.44 119 TRP B C 1
ATOM 2313 O O . TRP B 1 119 ? -1.727 18.875 8.648 1 98.44 119 TRP B O 1
ATOM 2323 N N . ARG B 1 120 ? 0.321 17.938 8.852 1 98.81 120 ARG B N 1
ATOM 2324 C CA . ARG B 1 120 ? 0.863 18.484 7.613 1 98.81 120 ARG B CA 1
ATOM 2325 C C . ARG B 1 120 ? 1.63 17.422 6.832 1 98.81 120 ARG B C 1
ATOM 2327 O O . ARG B 1 120 ? 2.373 16.625 7.418 1 98.81 120 ARG B O 1
ATOM 2334 N N . PHE B 1 121 ? 1.506 17.422 5.582 1 98.69 121 PHE B N 1
ATOM 2335 C CA . PHE B 1 121 ? 2.104 16.391 4.73 1 98.69 121 PHE B CA 1
ATOM 2336 C C . PHE B 1 121 ? 3.143 17 3.797 1 98.69 121 PHE B C 1
ATOM 2338 O O . PHE B 1 121 ? 2.975 18.125 3.328 1 98.69 121 PHE B O 1
ATOM 2345 N N . PHE B 1 122 ? 4.188 16.266 3.551 1 98 122 PHE B N 1
ATOM 2346 C CA . PHE B 1 122 ? 5.301 16.656 2.695 1 98 122 PHE B CA 1
ATOM 2347 C C . PHE B 1 122 ? 5.766 15.477 1.847 1 98 122 PHE B C 1
ATOM 2349 O O . PHE B 1 122 ? 5.438 14.328 2.141 1 98 122 PHE B O 1
ATOM 2356 N N . SER B 1 123 ? 6.453 15.773 0.808 1 97 123 SER B N 1
ATOM 2357 C CA . SER B 1 123 ? 7.273 14.773 0.129 1 97 123 SER B CA 1
ATOM 2358 C C . SER B 1 123 ? 8.711 15.266 -0.039 1 97 123 SER B C 1
ATOM 2360 O O . SER B 1 123 ? 9.078 16.328 0.483 1 97 123 SER B O 1
ATOM 2362 N N . ILE B 1 124 ? 9.523 14.453 -0.584 1 94.75 124 ILE B N 1
ATOM 2363 C CA . ILE B 1 124 ? 10.914 14.789 -0.876 1 94.75 124 ILE B CA 1
ATOM 2364 C C . ILE B 1 124 ? 11.07 15.086 -2.367 1 94.75 124 ILE B C 1
ATOM 2366 O O . ILE B 1 124 ? 10.492 14.391 -3.207 1 94.75 124 ILE B O 1
ATOM 2370 N N . GLU B 1 125 ? 11.836 16.078 -2.643 1 93.69 125 GLU B N 1
ATOM 2371 C CA . GLU B 1 125 ? 12.086 16.406 -4.043 1 93.69 125 GLU B CA 1
ATOM 2372 C C . GLU B 1 125 ? 12.766 15.25 -4.766 1 93.69 125 GLU B C 1
ATOM 2374 O O . GLU B 1 125 ? 13.68 14.617 -4.227 1 93.69 125 GLU B O 1
ATOM 2379 N N . SER B 1 126 ? 12.352 14.953 -5.898 1 93.69 126 SER B N 1
ATOM 2380 C CA . SER B 1 126 ? 12.883 13.875 -6.727 1 93.69 126 SER B CA 1
ATOM 2381 C C . SER B 1 126 ? 12.844 14.25 -8.203 1 93.69 126 SER B C 1
ATOM 2383 O O . SER B 1 126 ? 11.961 14.992 -8.641 1 93.69 126 SER B O 1
ATOM 2385 N N . ASP B 1 127 ? 13.781 13.719 -8.977 1 93.25 127 ASP B N 1
ATOM 2386 C CA . ASP B 1 127 ? 13.828 13.961 -10.414 1 93.25 127 ASP B CA 1
ATOM 2387 C C . ASP B 1 127 ? 12.992 12.938 -11.172 1 93.25 127 ASP B C 1
ATOM 2389 O O . ASP B 1 127 ? 12.898 12.992 -12.398 1 93.25 127 ASP B O 1
ATOM 2393 N N . LYS B 1 128 ? 12.352 12.078 -10.43 1 95.19 128 LYS B N 1
ATOM 2394 C CA . LYS B 1 128 ? 11.539 11.055 -11.078 1 95.19 128 LYS B CA 1
ATOM 2395 C C . LYS B 1 128 ? 10.297 11.672 -11.734 1 95.19 128 LYS B C 1
ATOM 2397 O O . LYS B 1 128 ? 9.648 12.539 -11.148 1 95.19 128 LYS B O 1
ATOM 2402 N N . ASN B 1 129 ? 10.094 11.18 -12.938 1 95.12 129 ASN B N 1
ATOM 2403 C CA . ASN B 1 129 ? 8.836 11.547 -13.586 1 95.12 129 ASN B CA 1
ATOM 2404 C C . ASN B 1 129 ? 7.715 10.586 -13.203 1 95.12 129 ASN B C 1
ATOM 2406 O O . ASN B 1 129 ? 7.633 9.477 -13.734 1 95.12 129 ASN B O 1
ATOM 2410 N N . TYR B 1 130 ? 6.887 11.039 -12.352 1 96.06 130 TYR B N 1
ATOM 2411 C 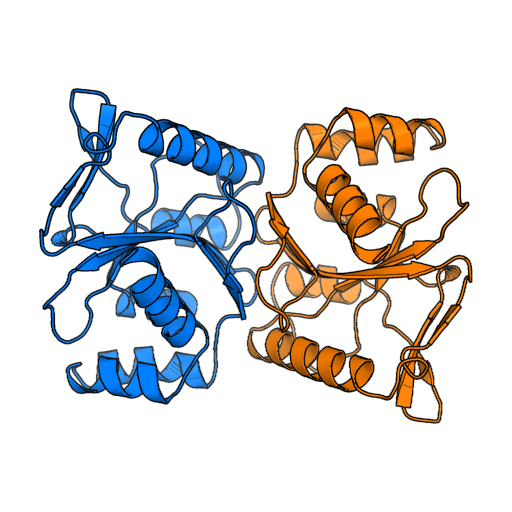CA . TYR B 1 130 ? 5.773 10.211 -11.906 1 96.06 130 TYR B CA 1
ATOM 2412 C C . TYR B 1 130 ? 4.641 10.234 -12.93 1 96.06 130 TYR B C 1
ATOM 2414 O O . TYR B 1 130 ? 4.559 11.141 -13.758 1 96.06 130 TYR B O 1
ATOM 2422 N N . THR B 1 131 ? 3.811 9.195 -12.875 1 92.06 131 THR B N 1
ATOM 2423 C CA . THR B 1 131 ? 2.75 9.055 -13.867 1 92.06 131 THR B CA 1
ATOM 2424 C C . THR B 1 131 ? 1.395 8.883 -13.188 1 92.06 131 THR B C 1
ATOM 2426 O O . THR B 1 131 ? 1.325 8.641 -11.984 1 92.06 131 THR B O 1
ATOM 2429 N N . GLY B 1 132 ? 0.356 9.164 -13.977 1 91.38 132 GLY B N 1
ATOM 2430 C CA . GLY B 1 132 ? -0.987 8.914 -13.484 1 91.38 132 GLY B CA 1
ATOM 2431 C C . GLY B 1 132 ? -1.363 9.781 -12.297 1 91.38 132 GLY B C 1
ATOM 2432 O O . GLY B 1 132 ? -1.045 10.977 -12.273 1 91.38 132 GLY B O 1
ATOM 2433 N N . ARG B 1 133 ? -2.07 9.242 -11.367 1 93.12 133 ARG B N 1
ATOM 2434 C CA . ARG B 1 133 ? -2.568 9.977 -10.211 1 93.12 133 ARG B CA 1
ATOM 2435 C C . ARG B 1 133 ? -1.435 10.328 -9.25 1 93.12 133 ARG B C 1
ATOM 2437 O O . ARG B 1 133 ? -1.49 11.336 -8.555 1 93.12 133 ARG B O 1
ATOM 2444 N N . MET B 1 134 ? -0.417 9.5 -9.375 1 95.56 134 MET B N 1
ATOM 2445 C CA . MET B 1 134 ? 0.72 9.734 -8.492 1 95.56 134 MET B CA 1
ATOM 2446 C C . MET B 1 134 ? 1.445 11.023 -8.867 1 95.56 134 MET B C 1
ATOM 2448 O O . MET B 1 134 ? 2.012 11.695 -8.008 1 95.56 134 MET B O 1
ATOM 2452 N N . ARG B 1 135 ? 1.387 11.375 -10.148 1 96.25 135 ARG B N 1
ATOM 2453 C CA . ARG B 1 135 ? 1.988 12.633 -10.586 1 96.25 135 ARG B CA 1
ATOM 2454 C C . ARG B 1 135 ? 1.32 13.828 -9.914 1 96.25 135 ARG B C 1
ATOM 2456 O O . ARG B 1 135 ? 2 14.703 -9.375 1 96.25 135 ARG B O 1
ATOM 2463 N N . GLY B 1 136 ? -0.042 13.828 -9.961 1 96.94 136 GLY B N 1
ATOM 2464 C CA . GLY B 1 136 ? -0.778 14.914 -9.336 1 96.94 136 GLY B CA 1
ATOM 2465 C C . GLY B 1 136 ? -0.544 15.016 -7.844 1 96.94 136 GLY B C 1
ATOM 2466 O O . GLY B 1 136 ? -0.373 16.109 -7.305 1 96.94 136 GLY B O 1
ATOM 2467 N N . LEU B 1 137 ? -0.52 13.898 -7.172 1 97.62 137 LEU B N 1
ATOM 2468 C CA . LEU B 1 137 ? -0.286 13.875 -5.734 1 97.62 137 LEU B CA 1
ATOM 2469 C C . LEU B 1 137 ? 1.105 14.398 -5.398 1 97.62 137 LEU B C 1
ATOM 2471 O O . LEU B 1 137 ? 1.271 15.172 -4.453 1 97.62 137 LEU B O 1
ATOM 2475 N N . TYR B 1 138 ? 2.094 13.984 -6.191 1 97.94 138 TYR B N 1
ATOM 2476 C CA . TYR B 1 138 ? 3.459 14.461 -5.988 1 97.94 138 TYR B CA 1
ATOM 2477 C C . TYR B 1 138 ? 3.539 15.977 -6.117 1 97.94 138 TYR B C 1
ATOM 2479 O O . TYR B 1 138 ? 4.203 16.641 -5.32 1 97.94 138 TYR B O 1
ATOM 2487 N N . GLU B 1 139 ? 2.848 16.453 -7.117 1 97.94 139 GLU B N 1
ATOM 2488 C CA . GLU B 1 139 ? 2.871 17.891 -7.379 1 97.94 139 GLU B CA 1
ATOM 2489 C C . GLU B 1 139 ? 2.143 18.656 -6.281 1 97.94 139 GLU B C 1
ATOM 2491 O O . GLU B 1 139 ? 2.502 19.797 -5.973 1 97.94 139 GLU B O 1
ATOM 2496 N N . LEU B 1 140 ? 1.149 18.078 -5.738 1 98.19 140 LEU B N 1
ATOM 2497 C CA . LEU B 1 140 ? 0.356 18.703 -4.688 1 98.19 140 LEU B CA 1
ATOM 2498 C C . LEU B 1 140 ? 1.169 18.859 -3.408 1 98.19 140 LEU B C 1
ATOM 2500 O O . LEU B 1 140 ? 1.054 19.875 -2.707 1 98.19 140 LEU B O 1
ATOM 2504 N N . LEU B 1 141 ? 1.945 17.844 -3.059 1 98.56 141 LEU B N 1
ATOM 2505 C CA . LEU B 1 141 ? 2.658 17.797 -1.786 1 98.56 141 LEU B CA 1
ATOM 2506 C C . LEU B 1 141 ? 3.842 18.75 -1.79 1 98.56 141 LEU B C 1
ATOM 2508 O O . LEU B 1 141 ? 4.73 18.641 -2.639 1 98.56 141 LEU B O 1
ATOM 2512 N N . PRO B 1 142 ? 3.873 19.656 -0.864 1 98.62 142 PRO B N 1
ATOM 2513 C CA . PRO B 1 142 ? 5.078 20.484 -0.724 1 98.62 142 PRO B CA 1
ATOM 2514 C C . PRO B 1 142 ? 6.336 19.641 -0.482 1 98.62 142 PRO B C 1
ATOM 2516 O O . PRO B 1 142 ? 6.266 18.594 0.152 1 98.62 142 PRO B O 1
ATOM 2519 N N . LYS B 1 143 ? 7.426 20.125 -0.979 1 97.44 143 LYS B N 1
ATOM 2520 C CA . LYS B 1 143 ? 8.688 19.422 -0.792 1 97.44 143 LYS B CA 1
ATOM 2521 C C . LYS B 1 143 ? 9.422 19.938 0.446 1 97.44 143 LYS B C 1
ATOM 2523 O O . LYS B 1 143 ? 9.445 21.141 0.711 1 97.44 143 LYS B O 1
ATOM 2528 N N . GLN B 1 144 ? 9.867 18.938 1.223 1 93.38 144 GLN B N 1
ATOM 2529 C CA . GLN B 1 144 ? 10.617 19.312 2.414 1 93.38 144 GLN B CA 1
ATOM 2530 C C . GLN B 1 144 ? 11.852 20.141 2.053 1 93.38 144 GLN B C 1
ATOM 2532 O O . GLN B 1 144 ? 12.43 19.953 0.983 1 93.38 144 GLN B O 1
ATOM 2537 N N . GLU B 1 145 ? 12.234 20.938 2.967 1 92.69 145 GLU B N 1
ATOM 2538 C CA . GLU B 1 145 ? 13.445 21.719 2.789 1 92.69 145 GLU B CA 1
ATOM 2539 C C . GLU B 1 145 ? 14.688 20.938 3.225 1 92.69 145 GLU B C 1
ATOM 2541 O O . GLU B 1 145 ? 14.578 19.969 3.98 1 92.69 145 GLU B O 1
ATOM 2546 N N . ILE B 1 146 ? 15.75 21.328 2.67 1 87.81 146 ILE B N 1
ATOM 2547 C CA . ILE B 1 146 ? 17.047 20.75 3.025 1 87.81 146 ILE B CA 1
ATOM 2548 C C . ILE B 1 146 ? 17.969 21.844 3.555 1 87.81 146 ILE B C 1
ATOM 2550 O O . ILE B 1 146 ? 18.078 22.922 2.957 1 87.81 146 ILE B O 1
ATOM 2554 N N . THR B 1 147 ? 18.562 21.484 4.699 1 84 147 THR B N 1
ATOM 2555 C CA . THR B 1 147 ? 19.484 22.453 5.285 1 84 147 THR B CA 1
ATOM 2556 C C . THR B 1 147 ? 20.766 22.562 4.453 1 84 147 THR B C 1
ATOM 2558 O O . THR B 1 147 ? 20.984 21.75 3.545 1 84 147 THR B O 1
ATOM 2561 N N . LYS B 1 148 ? 21.625 23.547 4.836 1 83.62 148 LYS B N 1
ATOM 2562 C CA . LYS B 1 148 ? 22.922 23.75 4.172 1 83.62 148 LYS B CA 1
ATOM 2563 C C . LYS B 1 148 ? 23.797 22.5 4.309 1 83.62 148 LYS B C 1
ATOM 2565 O O . LYS B 1 148 ? 24.594 22.203 3.416 1 83.62 148 LYS B O 1
ATOM 2570 N N . ASN B 1 149 ? 23.578 21.719 5.457 1 81.88 149 ASN B N 1
ATOM 2571 C CA . ASN B 1 149 ? 24.375 20.531 5.727 1 81.88 149 ASN B CA 1
ATOM 2572 C C . ASN B 1 149 ?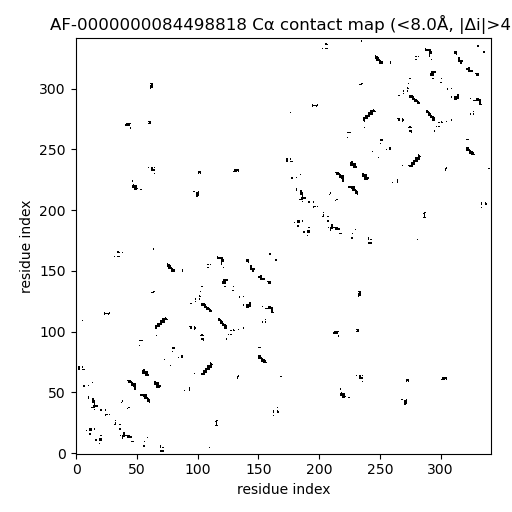 23.734 19.281 5.113 1 81.88 149 ASN B C 1
ATOM 2574 O O . ASN B 1 149 ? 24.172 18.172 5.375 1 81.88 149 ASN B O 1
ATOM 2578 N N . GLY B 1 150 ? 22.594 19.469 4.402 1 79.62 150 GLY B N 1
ATOM 2579 C CA . GLY B 1 150 ? 22 18.344 3.686 1 79.62 150 GLY B CA 1
ATOM 2580 C C . GLY B 1 150 ? 20.953 17.609 4.488 1 79.62 150 GLY B C 1
ATOM 2581 O O . GLY B 1 150 ? 20.469 16.547 4.078 1 79.62 150 GLY B O 1
ATOM 2582 N N . ASN B 1 151 ? 20.609 18.188 5.66 1 83.12 151 ASN B N 1
ATOM 2583 C CA . ASN B 1 151 ? 19.609 17.531 6.5 1 83.12 151 ASN B CA 1
ATOM 2584 C C . ASN B 1 151 ? 18.188 17.938 6.117 1 83.12 151 ASN B C 1
ATOM 2586 O O . ASN B 1 151 ? 17.953 19.094 5.77 1 83.12 151 ASN B O 1
ATOM 2590 N N . PHE B 1 152 ? 17.359 16.984 6.242 1 86.62 152 PHE B N 1
ATOM 2591 C CA . PHE B 1 152 ? 15.961 17.281 5.961 1 86.62 152 PHE B CA 1
ATOM 2592 C C . PHE B 1 152 ? 15.336 18.078 7.094 1 86.62 152 PHE B C 1
ATOM 2594 O O . PHE B 1 152 ? 15.641 17.859 8.266 1 86.62 152 PHE B O 1
ATOM 2601 N N . ILE B 1 153 ? 14.516 19.016 6.711 1 91 153 ILE B N 1
ATOM 2602 C CA . ILE B 1 153 ? 13.797 19.828 7.676 1 91 153 ILE B CA 1
ATOM 2603 C C . ILE B 1 153 ? 12.312 19.859 7.32 1 91 153 ILE B C 1
ATOM 2605 O O . ILE B 1 153 ? 11.945 20.078 6.164 1 91 153 ILE B O 1
ATOM 2609 N N . LEU B 1 154 ? 11.562 19.594 8.352 1 93.62 154 LEU B N 1
ATOM 2610 C CA . LEU B 1 154 ? 10.125 19.766 8.219 1 93.62 154 LEU B CA 1
ATOM 2611 C C . LEU B 1 154 ? 9.656 21.016 8.961 1 93.62 154 LEU B C 1
ATOM 2613 O O . LEU B 1 154 ? 9.859 21.141 10.172 1 93.62 154 LEU B O 1
ATOM 2617 N N . LYS B 1 155 ? 9.094 21.953 8.211 1 97.06 155 LYS B N 1
ATOM 2618 C CA . LYS B 1 155 ? 8.43 23.125 8.789 1 97.06 155 LYS B CA 1
ATOM 2619 C C . LYS B 1 155 ? 6.914 22.984 8.688 1 97.06 155 LYS B C 1
ATOM 2621 O O . LYS B 1 155 ? 6.348 23.062 7.602 1 97.06 155 LYS B O 1
ATOM 2626 N N . TRP B 1 156 ? 6.309 22.844 9.812 1 97.38 156 TRP B N 1
ATOM 2627 C CA . TRP B 1 156 ? 4.895 22.484 9.891 1 97.38 156 TRP B CA 1
ATOM 2628 C C . TRP B 1 156 ? 4.047 23.453 9.055 1 97.38 156 TRP B C 1
ATOM 2630 O O . TRP B 1 156 ? 3.219 23.016 8.25 1 97.38 156 TRP B O 1
ATOM 2640 N N . HIS B 1 157 ? 4.254 24.781 9.094 1 97.38 157 HIS B N 1
ATOM 2641 C CA . HIS B 1 157 ? 3.408 25.781 8.453 1 97.38 157 HIS B CA 1
ATOM 2642 C C . HIS B 1 157 ? 3.537 25.719 6.934 1 97.38 157 HIS B C 1
ATOM 2644 O O . HIS B 1 157 ? 2.727 26.312 6.215 1 97.38 157 HIS B O 1
ATOM 2650 N N . LYS B 1 158 ? 4.496 24.984 6.441 1 98 158 LYS B N 1
ATOM 2651 C CA . LYS B 1 158 ? 4.723 24.906 5.004 1 98 158 LYS B CA 1
ATOM 2652 C C . LYS B 1 158 ? 4.129 23.625 4.418 1 98 158 LYS B C 1
ATOM 2654 O O . LYS B 1 158 ? 4.176 23.422 3.205 1 98 158 LYS B O 1
ATOM 2659 N N . GLY B 1 159 ? 3.588 22.766 5.246 1 98.56 159 GLY B N 1
ATOM 2660 C CA . GLY B 1 159 ? 3.066 21.484 4.785 1 98.56 159 GLY B CA 1
ATOM 2661 C C . GLY B 1 159 ? 1.633 21.562 4.297 1 98.56 159 GLY B C 1
ATOM 2662 O O . GLY B 1 159 ? 0.941 22.562 4.551 1 98.56 159 GLY B O 1
ATOM 2663 N N . LEU B 1 160 ? 1.251 20.594 3.592 1 98.88 160 LEU B N 1
ATOM 2664 C CA . LEU B 1 160 ? -0.127 20.469 3.127 1 98.88 160 LEU B CA 1
ATOM 2665 C C . LEU B 1 160 ? -1.039 20 4.254 1 98.88 160 LEU B C 1
ATOM 2667 O O . LEU B 1 160 ? -0.833 18.906 4.812 1 98.88 160 LEU B O 1
ATOM 2671 N N . PRO B 1 161 ? -2.09 20.766 4.547 1 98.75 161 PRO B N 1
ATOM 2672 C CA . PRO B 1 161 ? -3.016 20.328 5.594 1 98.75 161 PRO B CA 1
ATOM 2673 C C . PRO B 1 161 ? -3.734 19.031 5.246 1 98.75 161 PRO B C 1
ATOM 2675 O O . PRO B 1 161 ? -4 18.75 4.07 1 98.75 161 PRO B O 1
ATOM 2678 N N . LEU B 1 162 ? -4.031 18.234 6.273 1 98.75 162 LEU B N 1
ATOM 2679 C CA . LEU B 1 162 ? -4.762 16.969 6.109 1 98.75 162 LEU B CA 1
ATOM 2680 C C . LEU B 1 162 ? -6.062 17.203 5.348 1 98.75 162 LEU B C 1
ATOM 2682 O O . LEU B 1 162 ? -6.395 16.438 4.438 1 98.75 162 LEU B O 1
ATOM 2686 N N . ILE B 1 163 ? -6.785 18.234 5.691 1 98.75 163 ILE B N 1
ATOM 2687 C CA . ILE B 1 163 ? -8.086 18.516 5.098 1 98.75 163 ILE B CA 1
ATOM 2688 C C . ILE B 1 163 ? -7.926 18.734 3.594 1 98.75 163 ILE B C 1
ATOM 2690 O O . ILE B 1 163 ? -8.727 18.234 2.799 1 98.75 163 ILE B O 1
ATOM 2694 N N . LYS B 1 164 ? -6.918 19.438 3.23 1 98.69 164 LYS B N 1
ATOM 2695 C CA . LYS B 1 164 ? -6.68 19.703 1.813 1 98.69 164 LYS B CA 1
ATOM 2696 C C . LYS B 1 164 ? -6.277 18.422 1.081 1 98.69 164 LYS B C 1
ATOM 2698 O O . LYS B 1 164 ? -6.672 18.203 -0.068 1 98.69 164 LYS B O 1
ATOM 2703 N N . LEU B 1 165 ? -5.488 17.609 1.712 1 98.81 165 LEU B N 1
ATOM 2704 C CA . LEU B 1 165 ? -5.105 16.312 1.131 1 98.81 165 LEU B CA 1
ATOM 2705 C C . LEU B 1 165 ? -6.332 15.461 0.858 1 98.81 165 LEU B C 1
ATOM 2707 O O . LEU B 1 165 ? -6.5 14.938 -0.248 1 98.81 165 LEU B O 1
ATOM 2711 N N . ILE B 1 166 ? -7.156 15.336 1.857 1 98.69 166 ILE B N 1
ATOM 2712 C CA . ILE B 1 166 ? -8.359 14.523 1.73 1 98.69 166 ILE B CA 1
ATOM 2713 C C . ILE B 1 166 ? -9.242 15.078 0.617 1 98.69 166 ILE B C 1
ATOM 2715 O O . ILE B 1 166 ? -9.781 14.32 -0.195 1 98.69 166 ILE B O 1
ATOM 2719 N N . ASP B 1 167 ? -9.359 16.406 0.62 1 98.5 167 ASP B N 1
ATOM 2720 C CA . ASP B 1 167 ? -10.18 17.047 -0.398 1 98.5 167 ASP B CA 1
ATOM 2721 C C . ASP B 1 167 ? -9.68 16.703 -1.802 1 98.5 167 ASP B C 1
ATOM 2723 O O . ASP B 1 167 ? -10.477 16.391 -2.688 1 98.5 167 ASP B O 1
ATOM 2727 N N . TYR B 1 168 ? -8.461 16.766 -1.991 1 98.31 168 TYR B N 1
ATOM 2728 C CA . TYR B 1 168 ? -7.852 16.438 -3.273 1 98.31 168 TYR B CA 1
ATOM 2729 C C . TYR B 1 168 ? -8.109 14.977 -3.639 1 98.31 168 TYR B C 1
ATOM 2731 O O . TYR B 1 168 ? -8.461 14.664 -4.777 1 98.31 168 TYR B O 1
ATOM 2739 N N . LEU B 1 169 ? -7.957 14.055 -2.682 1 96.94 169 LEU B N 1
ATOM 2740 C CA . LEU B 1 169 ? -8.039 12.625 -2.941 1 96.94 169 LEU B CA 1
ATOM 2741 C C . LEU B 1 169 ? -9.484 12.203 -3.205 1 96.94 169 LEU B C 1
ATOM 2743 O O . LEU B 1 169 ? -9.727 11.125 -3.756 1 96.94 169 LEU B O 1
ATOM 2747 N N . ASN B 1 170 ? -10.383 13.062 -2.805 1 95.75 170 ASN B N 1
ATOM 2748 C CA . ASN B 1 170 ? -11.789 12.82 -3.08 1 95.75 170 ASN B CA 1
ATOM 2749 C C . ASN B 1 170 ? -12.156 13.211 -4.508 1 95.75 170 ASN B C 1
ATOM 2751 O O . ASN B 1 170 ? -13.211 12.828 -5.012 1 95.75 170 ASN B O 1
ATOM 2755 N N . SER B 1 171 ? -11.375 14 -5.18 1 84.25 171 SER B N 1
ATOM 2756 C CA . SER B 1 171 ? -11.727 14.586 -6.473 1 84.25 171 SER B CA 1
ATOM 2757 C C . SER B 1 171 ? -11.422 13.625 -7.617 1 84.25 171 SER B C 1
ATOM 2759 O O . SER B 1 171 ? -10.5 12.812 -7.52 1 84.25 171 SER B O 1
#

Solvent-accessible surface area (backbone atoms only — not comparable to full-atom values): 17943 Å² total; per-residue (Å²): 133,74,66,58,58,56,47,50,50,51,44,33,40,48,43,23,35,61,69,56,42,50,63,41,35,69,61,38,58,74,68,53,26,52,49,55,56,45,20,59,78,52,16,31,39,60,41,41,40,38,67,89,79,49,51,54,33,36,37,33,37,54,42,43,71,40,44,26,40,71,44,74,38,80,53,62,61,48,59,49,61,75,71,74,50,57,57,46,54,52,50,49,52,45,35,50,47,24,46,55,13,50,42,60,43,28,37,39,39,36,40,54,92,52,76,32,78,36,38,20,29,28,27,67,81,68,90,71,82,56,55,75,61,45,29,56,53,55,69,66,35,34,59,50,47,66,45,99,87,68,33,48,33,46,49,50,92,68,32,37,43,51,55,58,51,50,49,58,72,72,103,134,71,70,55,58,57,47,48,48,51,45,33,40,50,44,24,35,62,70,56,41,50,64,41,35,70,61,39,57,72,69,53,26,52,48,57,54,46,19,59,78,53,17,32,40,60,42,39,42,38,68,89,79,50,50,53,33,37,38,33,38,55,40,45,74,42,44,27,39,72,44,74,39,79,52,62,61,47,61,47,59,77,70,75,49,57,56,45,52,50,49,50,52,45,34,51,48,24,45,55,12,51,41,58,44,30,37,37,39,37,40,53,94,50,76,33,78,35,38,19,28,28,26,68,80,68,90,71,83,57,53,76,61,47,30,56,53,56,69,66,35,33,59,50,47,65,46,98,87,68,34,48,32,45,50,51,93,67,32,40,43,51,56,59,52,50,49,55,72,71,104

pLDDT: mean 91.96, std 11.15, range [35.25, 98.88]

Sequence (342 aa):
MNGSIYERELLNILSGNIKTIEKIGKNLDPVSRDILYSLISKPFYVSRTAGSFGADLISLRDDYSMVIEVKSSEREQLTFSESSGVKQEQAIKLNNRCINSGLFITYAYRLKGVKGDPWRFFSIESDKNYTGRMRGLYELLPKQEITKNGNFILKWHKGLPLIKLIDYLNSMNGSIYERELLNILSGNIKTIEKIGKNLDPVSRDILYSLISKPFYVSRTAGSFGADLISLRDDYSMVIEVKSSEREQLTFSESSGVKQEQAIKLNNRCINSGLFITYAYRLKGVKGDPWRFFSIESDKNYTGRMRGLYELLPKQEITKNGNFILKWHKGLPLIKLIDYLNS

Foldseek 3Di:
DCQVVVLVLVQCQQQQPPVSLCQLLVQADPVLSVLSNVCNVQHWDKDADDDDLAAGMWTDGDPDIAREHEAEDQDQKDWQPPPPCPSVVSQVVRQVVQVVVLHWHKYWYAHPPDGHFRIFIATADDPDDHDDPRNVVNVVFHHFDADPVGITMHRNVRGHTPSVSSVVVVD/DCQVVVLVLVQCQQQQPPVSLCQLLVQDDPVLSVLSNVCNVQHWDKDADDDDLAAGMWTDGDPDIAREHEAEDQDQKDWQVPPPCVSVVSQVVRQVVQVVVLHWHKYWYAHPPDHHFRIFIATADDPRDHDDPRNVVNVVFHHFDADPVGITMHRNVRGHTPSNSSVVVVD

InterPro domains:
  IPR002732 Holliday junction resolvase Hjc [PF01870] (7-125)
  IPR011335 Restriction endonuclease type II-like [SSF52980] (2-147)
  IPR011856 tRNA endonuclease-like domain superfamily [G3DSA:3.40.1350.10] (32-149)

Secondary structure (DSSP, 8-state):
-THHHHHHHHHHHHTT-HHHHHHHHTTS-HHHHHHHHHHHHS--EEEEBPSTTS-SEEEEETTEEEEEEEEEESSSEEEGGGG-SHHHHHHHHHHHHHHHTT--EEEEEEETT--S--EEEEE--------HHHHHHHHHSPBPEE-TTS-EEEEGGGSEEHHHHHHHHH-/--HHHHHHHHHHHHTT-HHHHHHHHTTS-HHHHHHHHHHHHS--EEEEBPSSSS-SEEEEETTEEEEEEEEEESSSEEEGGGGTTHHHHHHHHHHHHHHHTT--EEEEEEETT--S--EEEEE--------HHHHHHHHHSPBPEE-TTS-EEEEGGGSEEHHHHHHHHH-